Protein AF-A0A9N8HX74-F1 (afdb_monomer_lite)

Foldseek 3Di:
DVVVVVLLVCFADVQCLPLQNLVVVVVVLVVCVVLVQKDKDFPVRCVVPPQPQADAFHWHWDQDDVDRTDIDGAQQDWDDDPNRIDGGLQRPDDCPPQQCVLVVQLVCQVVVVVVLVVPDDCVLDAKKKAKWFFDPQQSLAFDDPSVLSSRKGWRHDNDPPDGTIIMRGRTGDPNHPRSQSNSSVLVVQLLVQLLVQLLDLDFDDDPLLVLQLPADPVLVVVCVVPPDPDDSVCVNVCSVVWSKDWGDNRRMTMIMTSDSHSVSSSSSLRSNQVSQCVSRPQRPDPPDDPCSRRTHPVCSVVSNSYMDSDHDRD

Sequence (314 aa):
MEALEAAIKRGAHPSAQAPEAATALRKEVEEKVAQGYARLIPWTELKKSLPSNIRISPIAAIPHKSRAYRMILDLSYMFTLDGIPWSSVNTASTPSDPPLQSMTQLGQVLPRLIHRMATSSEDEGPWVFMKLDIKDGFWRMVVPEDQEYNFCYVLPQTTPNEPIQIVVPSSLQMGWKYSPPYFCAATETGRDVAETLASKSTLPPHPFETMTMNIDEELNLFQIQHPSQWTEDELPERLQNLNRLLEVYVDDFVAAIQCTNPQVLLHHSRALLHAIHSIFPAAPDPDRDPDDEPVSLKKLLQGEGVWAFRKEIL

pLDDT: mean 90.0, std 8.85, range [47.91, 98.19]

Secondary structure (DSSP, 8-state):
-HHHHHHHHH-S-HHHHSHHHHHHHHHHHHHHHHTTSEEEEEHHHHTTS--TT--BPPEEEEE-SSSSEEEEE-TT--EEETTEEE--HHHH---S---THHHHHHHHHHHHHHHHHHHS-STT---EEEEEEBTTGGGGSBPPTTGGGGGBEEPPPSSTTSPPEEEEE-BPPTT-TTHHHHHHHHHHHHHHHHHHHHTSS-----TTHHHH-S--HHHHHHHHHS-----GGGHHHHHHH--EEEEEETTEEEEEES---HHHHHHHHHHHHHHHHHHSPPPS-TT--TT--SB-HHHHHTTTTS-BSS----

Organism: NCBI:txid568900

InterPro domains:
  IPR043502 DNA/RNA polymerase superfamily [SSF56672] (18-187)

Structure (mmCIF, N/CA/C/O backbone):
data_AF-A0A9N8HX74-F1
#
_entry.id   AF-A0A9N8HX74-F1
#
loop_
_atom_site.group_PDB
_atom_site.id
_atom_site.type_symbol
_atom_site.label_atom_id
_atom_site.label_alt_id
_atom_site.label_comp_id
_atom_site.label_asym_id
_atom_site.label_entity_id
_atom_site.label_seq_id
_atom_site.pdbx_PDB_ins_code
_atom_site.Cartn_x
_atom_site.Cartn_y
_atom_site.Cartn_z
_atom_site.occupancy
_atom_site.B_iso_or_equiv
_atom_site.auth_seq_id
_atom_site.auth_comp_id
_atom_site.auth_asym_id
_atom_site.auth_atom_id
_atom_site.pdbx_PDB_model_num
ATOM 1 N N . MET A 1 1 ? -17.728 -10.260 28.327 1.00 77.50 1 MET A N 1
ATOM 2 C CA . MET A 1 1 ? -18.555 -9.036 28.225 1.00 77.50 1 MET A CA 1
ATOM 3 C C . MET A 1 1 ? -17.889 -7.872 28.952 1.00 77.50 1 MET A C 1
ATOM 5 O O . MET A 1 1 ? -17.668 -6.854 28.317 1.00 77.50 1 MET A O 1
ATOM 9 N N . GLU A 1 2 ? -17.471 -8.040 30.209 1.00 85.31 2 GLU A N 1
ATOM 10 C CA . GLU A 1 2 ? -16.842 -6.984 31.031 1.00 85.31 2 GLU A CA 1
ATOM 11 C C . GLU A 1 2 ? -15.624 -6.308 30.381 1.00 85.31 2 GLU A C 1
ATOM 13 O O . GLU A 1 2 ? -15.534 -5.086 30.358 1.00 85.31 2 GLU A O 1
ATOM 18 N N . ALA A 1 3 ? -14.717 -7.065 29.763 1.00 86.00 3 ALA A N 1
ATOM 19 C CA . ALA A 1 3 ? -13.557 -6.469 29.096 1.00 86.00 3 ALA A CA 1
ATOM 20 C C . ALA A 1 3 ? -13.883 -5.691 27.825 1.00 86.00 3 ALA A C 1
ATOM 22 O O . ALA A 1 3 ? -13.216 -4.706 27.520 1.00 86.00 3 ALA A O 1
ATOM 23 N N . LEU A 1 4 ? -14.928 -6.100 27.107 1.00 90.12 4 LEU A N 1
ATOM 24 C CA . LEU A 1 4 ? -15.417 -5.332 25.974 1.00 90.12 4 LEU A CA 1
ATOM 25 C C . LEU A 1 4 ? -16.018 -4.015 26.470 1.00 90.12 4 LEU A C 1
ATOM 27 O O . LEU A 1 4 ? -15.700 -2.965 25.932 1.00 90.12 4 LEU A O 1
ATOM 31 N N . GLU A 1 5 ? -16.797 -4.042 27.553 1.00 92.19 5 GLU A N 1
ATOM 32 C CA . GLU A 1 5 ? -17.308 -2.821 28.186 1.00 92.19 5 GLU A CA 1
ATOM 33 C C . GLU A 1 5 ? -16.183 -1.920 28.714 1.00 92.19 5 GLU A C 1
ATOM 35 O O . GLU A 1 5 ? -16.250 -0.703 28.544 1.00 92.19 5 GLU A O 1
ATOM 40 N N . ALA A 1 6 ? -15.116 -2.493 29.276 1.00 92.00 6 ALA A N 1
ATOM 41 C CA . ALA A 1 6 ? -13.928 -1.749 29.687 1.00 92.00 6 ALA A CA 1
ATOM 42 C C . ALA A 1 6 ? -13.223 -1.083 28.492 1.00 92.00 6 ALA A C 1
ATOM 44 O O . ALA A 1 6 ? -12.845 0.087 28.579 1.00 92.00 6 ALA A O 1
ATOM 45 N N . ALA A 1 7 ? -13.094 -1.785 27.362 1.00 93.38 7 ALA A N 1
ATOM 46 C CA . ALA A 1 7 ? -12.517 -1.237 26.137 1.00 93.38 7 ALA A CA 1
ATOM 47 C C . ALA A 1 7 ? -13.400 -0.138 25.519 1.00 93.38 7 ALA A C 1
ATOM 49 O O . ALA A 1 7 ? -12.886 0.904 25.119 1.00 93.38 7 ALA A O 1
ATOM 50 N N . ILE A 1 8 ? -14.726 -0.315 25.521 1.00 94.88 8 ILE A N 1
ATOM 51 C CA . ILE A 1 8 ? -15.686 0.716 25.100 1.00 94.88 8 ILE A CA 1
ATOM 52 C C . ILE A 1 8 ? -15.590 1.954 25.996 1.00 94.88 8 ILE A C 1
ATOM 54 O O . ILE A 1 8 ? -15.524 3.070 25.491 1.00 94.88 8 ILE A O 1
ATOM 58 N N . LYS A 1 9 ? -15.534 1.766 27.321 1.00 93.19 9 LYS A N 1
ATOM 59 C CA . LYS A 1 9 ? -15.392 2.857 28.294 1.00 93.19 9 LYS A CA 1
ATOM 60 C C . LYS A 1 9 ? -14.067 3.600 28.136 1.00 93.19 9 LYS A C 1
ATOM 62 O O . LYS A 1 9 ? -14.026 4.811 28.325 1.00 93.19 9 LYS A O 1
ATOM 67 N N . ARG A 1 10 ? -12.987 2.883 27.815 1.00 93.38 10 ARG A N 1
ATOM 68 C CA . ARG A 1 10 ? -11.697 3.490 27.474 1.00 93.38 10 ARG A CA 1
ATOM 69 C C . ARG A 1 10 ? -11.811 4.323 26.197 1.00 93.38 10 ARG A C 1
ATOM 71 O O . ARG A 1 10 ? -11.317 5.446 26.169 1.00 93.38 10 ARG A O 1
ATOM 78 N N . GLY A 1 11 ? -12.436 3.759 25.166 1.00 94.81 11 GLY A N 1
ATOM 79 C CA . GLY A 1 11 ? -12.618 4.389 23.868 1.00 94.81 11 GLY A CA 1
ATOM 80 C C . GLY A 1 11 ? -11.298 4.711 23.161 1.00 94.81 11 GLY A C 1
ATOM 81 O O . GLY A 1 11 ? -10.299 3.997 23.290 1.00 94.81 11 GLY A O 1
ATOM 82 N N . ALA A 1 12 ? -11.307 5.796 22.390 1.00 96.69 12 ALA A N 1
ATOM 83 C CA . ALA A 1 12 ? -10.123 6.306 21.709 1.00 96.69 12 ALA A CA 1
ATOM 84 C C . ALA A 1 12 ? -9.059 6.813 22.699 1.00 96.69 12 ALA A C 1
ATOM 86 O O . ALA A 1 12 ? -9.372 7.251 23.807 1.00 96.69 12 ALA A O 1
ATOM 87 N N . HIS A 1 13 ? -7.793 6.806 22.285 1.00 96.81 13 HIS A N 1
ATOM 88 C CA . HIS A 1 13 ? -6.703 7.405 23.052 1.00 96.81 13 HIS A CA 1
ATOM 89 C C . HIS A 1 13 ? -6.939 8.920 23.239 1.00 96.81 13 HIS A C 1
ATOM 91 O O . HIS A 1 13 ? -7.433 9.558 22.306 1.00 96.81 13 HIS A O 1
ATOM 97 N N . PRO A 1 14 ? -6.538 9.541 24.371 1.00 95.56 14 PRO A N 1
ATOM 98 C CA . PRO A 1 14 ? -6.756 10.973 24.612 1.00 95.56 14 PRO A CA 1
ATOM 99 C C . PRO A 1 14 ? -6.290 11.898 23.479 1.00 95.56 14 PRO A C 1
ATOM 101 O O . PRO A 1 14 ? -6.914 12.923 23.227 1.00 95.56 14 PRO A O 1
ATOM 104 N N . SER A 1 15 ? -5.240 11.521 22.740 1.00 96.62 15 SER A N 1
ATOM 105 C CA . SER A 1 15 ? -4.770 12.310 21.591 1.00 96.62 15 SER A CA 1
ATOM 106 C C . SER A 1 15 ? -5.764 12.368 20.424 1.00 96.62 15 SER A C 1
ATOM 108 O O . SER A 1 15 ? -5.798 13.374 19.726 1.00 96.62 15 SER A O 1
ATOM 110 N N . ALA A 1 16 ? -6.589 11.335 20.225 1.00 96.81 16 ALA A N 1
ATOM 111 C CA . ALA A 1 16 ? -7.658 11.329 19.224 1.00 96.81 16 ALA A CA 1
ATOM 112 C C . ALA A 1 16 ? -8.967 11.953 19.741 1.00 96.81 16 ALA A C 1
ATOM 114 O O . ALA A 1 16 ? -9.857 12.237 18.947 1.00 96.81 16 ALA A O 1
ATOM 115 N N . GLN A 1 17 ? -9.092 12.176 21.054 1.00 95.06 17 GLN A N 1
ATOM 116 C CA . GLN A 1 17 ? -10.255 12.838 21.661 1.00 95.06 17 GLN A CA 1
ATOM 117 C C . GLN A 1 17 ? -10.165 14.371 21.609 1.00 95.06 17 GLN A C 1
ATOM 119 O O . GLN A 1 17 ? -11.168 15.049 21.823 1.00 95.06 17 GLN A O 1
ATOM 124 N N . ALA A 1 18 ? -8.982 14.933 21.334 1.00 94.38 18 ALA A N 1
ATOM 125 C CA . ALA A 1 18 ? -8.824 16.374 21.152 1.00 94.38 18 ALA A CA 1
ATOM 126 C C . ALA A 1 18 ? -9.748 16.874 20.018 1.00 94.38 18 ALA A C 1
ATOM 128 O O . ALA A 1 18 ? -9.798 16.215 18.979 1.00 94.38 18 ALA A O 1
ATOM 129 N N . PRO A 1 19 ? -10.448 18.020 20.157 1.00 93.75 19 PRO A N 1
ATOM 130 C CA . PRO A 1 19 ? -11.508 18.423 19.222 1.00 93.75 19 PRO A CA 1
ATOM 131 C C . PRO A 1 19 ? -11.100 18.428 17.740 1.00 93.75 19 PRO A C 1
ATOM 133 O O . PRO A 1 19 ? -11.828 17.917 16.889 1.00 93.75 19 PRO A O 1
ATOM 136 N N . GLU A 1 20 ? -9.914 18.955 17.430 1.00 94.12 20 GLU A N 1
ATOM 137 C CA . GLU A 1 20 ? -9.375 19.012 16.064 1.00 94.12 20 GLU A CA 1
ATOM 138 C C . GLU A 1 20 ? -9.050 17.612 15.517 1.00 94.12 20 GLU A C 1
ATOM 140 O O . GLU A 1 20 ? -9.393 17.291 14.378 1.00 94.12 20 GLU A O 1
ATOM 145 N N . ALA A 1 21 ? -8.455 16.750 16.346 1.00 95.44 21 ALA A N 1
ATOM 146 C CA . ALA A 1 21 ? -8.129 15.373 15.988 1.00 95.44 21 ALA A CA 1
ATOM 147 C C . ALA A 1 21 ? -9.385 14.508 15.813 1.00 95.44 21 ALA A C 1
ATOM 149 O O . ALA A 1 21 ? -9.473 13.748 14.851 1.00 95.44 21 ALA A O 1
ATOM 150 N N . ALA A 1 22 ? -10.372 14.659 16.698 1.00 95.38 22 ALA A N 1
ATOM 151 C CA . ALA A 1 22 ? -11.659 13.975 16.624 1.00 95.38 22 ALA A CA 1
ATOM 152 C C . ALA A 1 22 ? -12.431 14.371 15.358 1.00 95.38 22 ALA A C 1
ATOM 154 O O . ALA A 1 22 ? -12.992 13.511 14.681 1.00 95.38 22 ALA A O 1
ATOM 155 N N . THR A 1 23 ? -12.413 15.661 15.006 1.00 94.38 23 THR A N 1
ATOM 156 C CA . THR A 1 23 ? -13.022 16.169 13.767 1.00 94.38 23 THR A CA 1
ATOM 157 C C . THR A 1 23 ? -12.316 15.605 12.535 1.00 94.38 23 THR A C 1
ATOM 159 O O . THR A 1 23 ? -12.975 15.128 11.614 1.00 94.38 23 THR A O 1
ATOM 162 N N . ALA A 1 24 ? -10.978 15.600 12.529 1.00 94.56 24 ALA A N 1
ATOM 163 C CA . ALA A 1 24 ? -10.198 15.026 11.435 1.00 94.56 24 ALA A CA 1
ATOM 164 C C . ALA A 1 24 ? -10.448 13.516 11.273 1.00 94.56 24 ALA A C 1
ATOM 166 O O . ALA A 1 24 ? -10.642 13.050 10.154 1.00 94.56 24 ALA A O 1
ATOM 167 N N . LEU A 1 25 ? -10.493 12.767 12.380 1.00 95.94 25 LEU A N 1
ATOM 168 C CA . LEU A 1 25 ? -10.775 11.331 12.366 1.00 95.94 25 LEU A CA 1
ATOM 169 C C . LEU A 1 25 ? -12.185 11.050 11.853 1.00 95.94 25 LEU A C 1
ATOM 171 O O . LEU A 1 25 ? -12.370 10.146 11.050 1.00 95.94 25 LEU A O 1
ATOM 175 N N . ARG A 1 26 ? -13.179 11.826 12.290 1.00 95.50 26 ARG A N 1
ATOM 176 C CA . ARG A 1 26 ? -14.557 11.669 11.822 1.00 95.50 26 ARG A CA 1
ATOM 177 C C . ARG A 1 26 ? -14.667 11.870 10.318 1.00 95.50 26 ARG A C 1
ATOM 179 O O . ARG A 1 26 ? -15.277 11.037 9.662 1.00 95.50 26 ARG A O 1
ATOM 186 N N . LYS A 1 27 ? -14.017 12.905 9.784 1.00 93.94 27 LYS A N 1
ATOM 187 C CA . LYS A 1 27 ? -13.963 13.137 8.340 1.00 93.94 27 LYS A CA 1
ATOM 188 C C . LYS A 1 27 ? -13.328 11.951 7.600 1.00 93.94 27 LYS A C 1
ATOM 190 O O . LYS A 1 27 ? -13.899 11.472 6.630 1.00 93.94 27 LYS A O 1
ATOM 195 N N . GLU A 1 28 ? -12.192 11.441 8.086 1.00 92.38 28 GLU A N 1
ATOM 196 C CA . GLU A 1 28 ? -11.526 10.263 7.500 1.00 92.38 28 GLU A CA 1
ATOM 197 C C . GLU A 1 28 ? -12.436 9.022 7.542 1.00 92.38 28 GLU A C 1
ATOM 199 O O . GLU A 1 28 ? -12.524 8.280 6.569 1.00 92.38 28 GLU A O 1
ATOM 204 N N . VAL A 1 29 ? -13.171 8.811 8.638 1.00 95.06 29 VAL A N 1
ATOM 205 C CA . VAL A 1 29 ? -14.127 7.700 8.765 1.00 95.06 29 VAL A CA 1
ATOM 206 C C . VAL A 1 29 ? -15.316 7.861 7.823 1.00 95.06 29 VAL A C 1
ATOM 208 O O . VAL A 1 29 ? -15.701 6.888 7.187 1.00 95.06 29 VAL A O 1
ATOM 211 N N . GLU A 1 30 ? -15.887 9.059 7.701 1.00 93.81 30 GLU A N 1
ATOM 212 C CA . GLU A 1 30 ? -16.984 9.347 6.769 1.00 93.81 30 GLU A CA 1
ATOM 213 C C . GLU A 1 30 ? -16.564 9.082 5.317 1.00 93.81 30 GLU A C 1
ATOM 215 O O . GLU A 1 30 ? -17.295 8.418 4.583 1.00 93.81 30 GLU A O 1
ATOM 220 N N . GLU A 1 31 ? -15.357 9.508 4.930 1.00 89.56 31 GLU A N 1
ATOM 221 C CA . GLU A 1 31 ? -14.768 9.207 3.620 1.00 89.56 31 GLU A CA 1
ATOM 222 C C . GLU A 1 31 ? -14.620 7.690 3.409 1.00 89.56 31 GLU A C 1
ATOM 224 O O . GLU A 1 31 ? -15.029 7.165 2.373 1.00 89.56 31 GLU A O 1
ATOM 229 N N . LYS A 1 32 ? -14.101 6.950 4.401 1.00 89.38 32 LYS A N 1
ATOM 230 C CA . LYS A 1 32 ? -13.932 5.489 4.297 1.00 89.38 32 LYS A CA 1
ATOM 231 C C . LYS A 1 32 ? -15.254 4.724 4.299 1.00 89.38 32 LYS A C 1
ATOM 233 O O . LYS A 1 32 ? -15.344 3.695 3.634 1.00 89.38 32 LYS A O 1
ATOM 238 N N . VAL A 1 33 ? -16.281 5.219 4.987 1.00 92.06 33 VAL A N 1
ATOM 239 C CA . VAL A 1 33 ? -17.642 4.662 4.925 1.00 92.06 33 VAL A CA 1
ATOM 240 C C . VAL A 1 33 ? -18.254 4.900 3.546 1.00 92.06 33 VAL A C 1
ATOM 242 O O . VAL A 1 33 ? -18.787 3.961 2.961 1.00 92.06 33 VAL A O 1
ATOM 245 N N . ALA A 1 34 ? -18.132 6.111 2.995 1.00 88.44 34 ALA A N 1
ATOM 246 C CA . ALA A 1 34 ? -18.625 6.429 1.654 1.00 88.44 34 ALA A CA 1
ATOM 247 C C . ALA A 1 34 ? -17.942 5.582 0.564 1.00 88.44 34 ALA A C 1
ATOM 249 O O . ALA A 1 34 ? -18.590 5.173 -0.391 1.00 88.44 34 ALA A O 1
ATOM 250 N N . GLN A 1 35 ? -16.656 5.265 0.744 1.00 83.69 35 GLN A N 1
ATOM 251 C CA . GLN A 1 35 ? -15.887 4.380 -0.141 1.00 83.69 35 GLN A CA 1
ATOM 252 C C . GLN A 1 35 ? -16.187 2.880 0.060 1.00 83.69 35 GLN A C 1
ATOM 254 O O . GLN A 1 35 ? -15.679 2.052 -0.691 1.00 83.69 35 GLN A O 1
ATOM 259 N N . GLY A 1 36 ? -16.968 2.502 1.078 1.00 86.88 36 GLY A N 1
ATOM 260 C CA . GLY A 1 36 ? -17.266 1.100 1.395 1.00 86.88 36 GLY A CA 1
ATOM 261 C C . GLY A 1 36 ? -16.151 0.348 2.140 1.00 86.88 36 GLY A C 1
ATOM 262 O O . GLY A 1 36 ? -16.241 -0.865 2.310 1.00 86.88 36 GLY A O 1
ATOM 263 N N . TYR A 1 37 ? -15.120 1.045 2.626 1.00 88.75 37 TYR A N 1
ATOM 264 C CA . TYR A 1 37 ? -13.989 0.456 3.357 1.00 88.75 37 TYR A CA 1
ATOM 265 C C . TYR A 1 37 ? -14.185 0.393 4.878 1.00 88.75 37 TYR A C 1
ATOM 267 O O . TYR A 1 37 ? -13.336 -0.142 5.596 1.00 88.75 37 TYR A O 1
ATOM 275 N N . ALA A 1 38 ? -15.271 0.957 5.399 1.00 93.69 38 ALA A N 1
ATOM 276 C CA . ALA A 1 38 ? -15.617 0.878 6.811 1.00 93.69 38 ALA A CA 1
ATOM 277 C C . ALA A 1 38 ? -17.131 0.943 7.019 1.00 93.69 38 ALA A C 1
ATOM 279 O O . ALA A 1 38 ? -17.876 1.454 6.183 1.00 93.69 38 ALA A O 1
ATOM 280 N N . ARG A 1 39 ? -17.583 0.475 8.182 1.00 95.38 39 ARG A N 1
ATOM 281 C CA . ARG A 1 39 ? -18.966 0.612 8.646 1.00 95.38 39 ARG A CA 1
ATOM 282 C C . ARG A 1 39 ? -19.003 1.332 9.985 1.00 95.38 39 ARG A C 1
ATOM 284 O O . ARG A 1 39 ? -18.131 1.134 10.830 1.00 95.38 39 ARG A O 1
ATOM 291 N N . LEU A 1 40 ? -20.039 2.138 10.184 1.00 96.81 40 LEU A N 1
ATOM 292 C CA . LEU A 1 40 ? -20.374 2.725 11.477 1.00 96.81 40 LEU A CA 1
ATOM 293 C C . LEU A 1 40 ? -21.570 1.982 12.060 1.00 96.81 40 LEU A C 1
ATOM 295 O O . LEU A 1 40 ? -22.630 1.934 11.441 1.00 96.81 40 LEU A O 1
ATOM 299 N N . ILE A 1 41 ? -21.387 1.393 13.241 1.00 96.69 41 ILE A N 1
ATOM 300 C CA . ILE A 1 41 ? -22.438 0.651 13.938 1.00 96.69 41 ILE A CA 1
ATOM 301 C C . ILE A 1 41 ? -22.620 1.253 15.336 1.00 96.69 41 ILE A C 1
ATOM 303 O O . ILE A 1 41 ? -21.653 1.306 16.107 1.00 96.69 41 ILE A O 1
ATOM 307 N N . PRO A 1 42 ? -23.838 1.674 15.722 1.00 96.88 42 PRO A N 1
ATOM 308 C CA . PRO A 1 42 ? -24.112 2.078 17.093 1.00 96.88 42 PRO A CA 1
ATOM 309 C C . PRO A 1 42 ? -23.785 0.947 18.072 1.00 96.88 42 PRO A C 1
ATOM 311 O O . PRO A 1 42 ? -24.213 -0.196 17.897 1.00 96.88 42 PRO A O 1
ATOM 314 N N . TRP A 1 43 ? -23.081 1.257 19.161 1.00 95.75 43 TRP A N 1
ATOM 315 C CA . TRP A 1 43 ? -22.717 0.250 20.163 1.00 95.75 43 TRP A CA 1
ATOM 316 C C . TRP A 1 43 ? -23.944 -0.467 20.753 1.00 95.75 43 TRP A C 1
ATOM 318 O O . TRP A 1 43 ? -23.914 -1.669 21.010 1.00 95.75 43 TRP A O 1
ATOM 328 N N . THR A 1 44 ? -25.054 0.254 20.922 1.00 95.25 44 THR A N 1
ATOM 329 C CA . THR A 1 44 ? -26.328 -0.295 21.414 1.00 95.25 44 THR A CA 1
ATOM 330 C C . THR A 1 44 ? -26.937 -1.339 20.482 1.00 95.25 44 THR A C 1
ATOM 332 O O . THR A 1 44 ? -27.678 -2.205 20.944 1.00 95.25 44 THR A O 1
ATOM 335 N N . GLU A 1 45 ? -26.643 -1.266 19.186 1.00 95.38 45 GLU A N 1
ATOM 336 C CA . GLU A 1 45 ? -27.068 -2.241 18.191 1.00 95.38 45 GLU A CA 1
ATOM 337 C C . GLU A 1 45 ? -26.111 -3.430 18.155 1.00 95.38 45 GLU A C 1
ATOM 339 O O . GLU A 1 45 ? -26.556 -4.565 18.319 1.00 95.38 45 GLU A O 1
ATOM 344 N N . LEU A 1 46 ? -24.802 -3.172 18.068 1.00 93.69 46 LEU A N 1
ATOM 345 C CA . LEU A 1 46 ? -23.777 -4.218 18.034 1.00 93.69 46 LEU A CA 1
ATOM 346 C C . LEU A 1 46 ? -23.829 -5.118 19.280 1.00 93.69 46 LEU A C 1
ATOM 348 O O . LEU A 1 46 ? -23.657 -6.330 19.190 1.00 93.69 46 LEU A O 1
ATOM 352 N N . LYS A 1 47 ? -24.157 -4.548 20.448 1.00 93.38 47 LYS A N 1
ATOM 353 C CA . LYS A 1 47 ? -24.316 -5.293 21.706 1.00 93.38 47 LYS A CA 1
ATOM 354 C C . LYS A 1 47 ? -25.446 -6.333 21.667 1.00 93.38 47 LYS A C 1
ATOM 356 O O . LYS A 1 47 ? -25.404 -7.281 22.449 1.00 93.38 47 LYS A O 1
ATOM 361 N N . LYS A 1 48 ? -26.445 -6.187 20.785 1.00 93.56 48 LYS A N 1
ATOM 362 C CA . LYS A 1 48 ? -27.561 -7.146 20.665 1.00 93.56 48 LYS A CA 1
ATOM 363 C C . LYS A 1 48 ? -27.118 -8.481 20.067 1.00 93.56 48 LYS A C 1
ATOM 365 O O . LYS A 1 48 ? -27.720 -9.501 20.379 1.00 93.56 48 LYS A O 1
ATOM 370 N N . SER A 1 49 ? -26.083 -8.468 19.227 1.00 91.50 49 SER A N 1
ATOM 371 C CA . SER A 1 49 ? -25.531 -9.654 18.573 1.00 91.50 49 SER A CA 1
ATOM 372 C C . SER A 1 49 ? -24.033 -9.458 18.352 1.00 91.50 49 SER A C 1
ATOM 374 O O . SER A 1 49 ? -23.608 -8.973 17.306 1.00 91.50 49 SER A O 1
ATOM 376 N N . LEU A 1 50 ? -23.236 -9.796 19.369 1.00 92.12 50 LEU A N 1
ATOM 377 C CA . LEU A 1 50 ? -21.788 -9.597 19.345 1.00 92.12 50 LEU A CA 1
ATOM 378 C C . LEU A 1 50 ? -21.079 -10.699 18.543 1.00 92.12 50 LEU A C 1
ATOM 380 O O . LEU A 1 50 ? -21.213 -11.872 18.904 1.00 92.12 50 LEU A O 1
ATOM 384 N N . PRO A 1 51 ? -20.261 -10.340 17.539 1.00 92.62 51 PRO A N 1
ATOM 385 C CA . PRO A 1 51 ? -19.362 -11.281 16.880 1.00 92.62 51 PRO A CA 1
ATOM 386 C C . PRO A 1 51 ? -18.379 -11.887 17.882 1.00 92.62 51 PRO A C 1
ATOM 388 O O . PRO A 1 51 ? -17.867 -11.197 18.768 1.00 92.62 51 PRO A O 1
ATOM 391 N N . SER A 1 52 ? -18.079 -13.178 17.743 1.00 90.12 52 SER A N 1
ATOM 392 C CA . SER A 1 52 ? -17.218 -13.898 18.693 1.00 90.12 52 SER A CA 1
ATOM 393 C C . SER A 1 52 ? -15.770 -13.404 18.698 1.00 90.12 52 SER A C 1
ATOM 395 O O . SER A 1 52 ? -15.069 -13.550 19.698 1.00 90.12 52 SER A O 1
ATOM 397 N N . ASN A 1 53 ? -15.314 -12.827 17.589 1.00 90.31 53 ASN A N 1
ATOM 398 C CA . ASN A 1 53 ? -13.963 -12.310 17.390 1.00 90.31 53 ASN A CA 1
ATOM 399 C C . ASN A 1 53 ? -13.858 -10.787 17.571 1.00 90.31 53 ASN A C 1
ATOM 401 O O . ASN A 1 53 ? -12.809 -10.225 17.264 1.00 90.31 53 ASN A O 1
ATOM 405 N N . ILE A 1 54 ? -14.902 -10.112 18.068 1.00 93.50 54 ILE A N 1
ATOM 406 C CA . ILE A 1 54 ? -14.863 -8.658 18.236 1.00 93.50 54 ILE A CA 1
ATOM 407 C C . ILE A 1 54 ? -13.715 -8.218 19.154 1.00 93.50 54 ILE A C 1
ATOM 409 O O . ILE A 1 54 ? -13.539 -8.714 20.272 1.00 93.50 54 ILE A O 1
ATOM 413 N N . ARG A 1 55 ? -12.939 -7.240 18.688 1.00 93.44 55 ARG A N 1
ATOM 414 C CA . ARG A 1 55 ? -11.860 -6.588 19.434 1.00 93.44 55 ARG A CA 1
ATOM 415 C C . ARG A 1 55 ? -12.008 -5.082 19.300 1.00 93.44 55 ARG A C 1
ATOM 417 O O . ARG A 1 55 ? -12.290 -4.591 18.219 1.00 93.44 55 ARG A O 1
ATOM 424 N N . ILE A 1 56 ? -11.808 -4.357 20.400 1.00 95.88 56 ILE A N 1
ATOM 425 C CA . ILE A 1 56 ? -11.844 -2.892 20.419 1.00 95.88 56 ILE A CA 1
ATOM 426 C C . ILE A 1 56 ? -10.449 -2.394 20.776 1.00 95.88 56 ILE A C 1
ATOM 428 O O . ILE A 1 56 ? -10.012 -2.531 21.921 1.00 95.88 56 ILE A O 1
ATOM 432 N N . SER A 1 57 ? -9.759 -1.833 19.789 1.00 96.81 57 SER A N 1
ATOM 433 C CA . SER A 1 57 ? -8.437 -1.230 19.947 1.00 96.81 57 SER A CA 1
ATOM 434 C C . SER A 1 57 ? -8.551 0.293 20.067 1.00 96.81 57 SER A C 1
ATOM 436 O O . SER A 1 57 ? -9.409 0.902 19.425 1.00 96.81 57 SER A O 1
ATOM 438 N N . PRO A 1 58 ? -7.708 0.951 20.881 1.00 97.12 58 PRO A N 1
ATOM 439 C CA . PRO A 1 58 ? -7.715 2.400 20.960 1.00 97.12 58 PRO A CA 1
ATOM 440 C C . PRO A 1 58 ? -7.118 2.992 19.681 1.00 97.12 58 PRO A C 1
ATOM 442 O O . PRO A 1 58 ? -6.051 2.580 19.224 1.00 97.12 58 PRO A O 1
ATOM 445 N N . ILE A 1 59 ? -7.793 3.996 19.130 1.00 97.81 59 ILE A N 1
ATOM 446 C CA . ILE A 1 59 ? -7.263 4.818 18.044 1.00 97.81 59 ILE A CA 1
ATOM 447 C C . ILE A 1 59 ? -6.617 6.080 18.617 1.00 97.81 59 ILE A C 1
ATOM 449 O O . ILE A 1 59 ? -7.168 6.718 19.515 1.00 97.81 59 ILE A O 1
ATOM 453 N N . ALA A 1 60 ? -5.431 6.418 18.129 1.00 97.00 60 ALA A N 1
ATOM 454 C CA . ALA A 1 60 ? -4.665 7.595 18.508 1.00 97.00 60 ALA A CA 1
ATOM 455 C C . ALA A 1 60 ? -4.466 8.517 17.304 1.00 97.00 60 ALA A C 1
ATOM 457 O O . ALA A 1 60 ? -4.433 8.065 16.165 1.00 97.00 60 ALA A O 1
ATOM 458 N N . ALA A 1 61 ? -4.291 9.809 17.568 1.00 96.94 61 ALA A N 1
ATOM 459 C CA . ALA A 1 61 ? -3.947 10.800 16.557 1.00 96.94 61 ALA A CA 1
ATOM 460 C C . ALA A 1 61 ? -2.584 11.424 16.871 1.00 96.94 61 ALA A C 1
ATOM 462 O O . ALA A 1 61 ? -2.299 11.742 18.031 1.00 96.94 61 ALA A O 1
ATOM 463 N N . ILE A 1 62 ? -1.749 11.598 15.845 1.00 95.06 62 ILE A N 1
ATOM 464 C CA . ILE A 1 62 ? -0.454 12.288 15.926 1.00 95.06 62 ILE A CA 1
ATOM 465 C C . ILE A 1 62 ? -0.412 13.380 14.849 1.00 95.06 62 ILE A C 1
ATOM 467 O O . ILE A 1 62 ? -0.729 13.075 13.700 1.00 95.06 62 ILE A O 1
ATOM 471 N N . PRO A 1 63 ? -0.021 14.630 15.161 1.00 93.12 63 PRO A N 1
ATOM 472 C CA . PRO A 1 63 ? 0.167 15.667 14.145 1.00 93.12 63 PRO A CA 1
ATOM 473 C C . PRO A 1 63 ? 1.114 15.219 13.024 1.00 93.12 63 PRO A C 1
ATOM 475 O O . PRO A 1 63 ? 2.102 14.526 13.278 1.00 93.12 63 PRO A O 1
ATOM 478 N N . HIS A 1 64 ? 0.838 15.613 11.780 1.00 89.62 64 HIS A N 1
ATOM 479 C CA . HIS A 1 64 ? 1.627 15.181 10.624 1.00 89.62 64 HIS A CA 1
ATOM 480 C C . HIS A 1 64 ? 1.993 16.349 9.697 1.00 89.62 64 HIS A C 1
ATOM 482 O O . HIS A 1 64 ? 1.326 17.376 9.672 1.00 89.62 64 HIS A O 1
ATOM 488 N N . LYS A 1 65 ? 3.077 16.208 8.919 1.00 83.12 65 LYS A N 1
ATOM 489 C CA . LYS A 1 65 ? 3.558 17.280 8.022 1.00 83.12 65 LYS A CA 1
ATOM 490 C C . LYS A 1 65 ? 2.712 17.433 6.753 1.00 83.12 65 LYS A C 1
ATOM 492 O O . LYS A 1 65 ? 2.602 18.527 6.221 1.00 83.12 65 LYS A O 1
ATOM 497 N N . SER A 1 66 ? 2.140 16.335 6.254 1.00 77.81 66 SER A N 1
ATOM 498 C CA . SER A 1 66 ? 1.386 16.297 4.985 1.00 77.81 66 SER A CA 1
ATOM 499 C C . SER A 1 66 ? -0.139 16.233 5.137 1.00 77.81 66 SER A C 1
ATOM 501 O O . SER A 1 66 ? -0.846 16.269 4.134 1.00 77.81 66 SER A O 1
ATOM 503 N N . ARG A 1 67 ? -0.645 16.101 6.369 1.00 81.06 67 ARG A N 1
ATOM 504 C CA . ARG A 1 67 ? -2.073 16.074 6.729 1.00 81.06 67 ARG A CA 1
ATOM 505 C C . ARG A 1 67 ? -2.240 16.552 8.170 1.00 81.06 67 ARG A C 1
ATOM 507 O O . ARG A 1 67 ? -1.271 16.495 8.914 1.00 81.06 67 ARG A O 1
ATOM 514 N N . ALA A 1 68 ? -3.444 16.964 8.572 1.00 86.12 68 ALA A N 1
ATOM 515 C CA . ALA A 1 68 ? -3.684 17.490 9.922 1.00 86.12 68 ALA A CA 1
ATOM 516 C C . ALA A 1 68 ? -3.240 16.504 11.020 1.00 86.12 68 ALA A C 1
ATOM 518 O O . ALA A 1 68 ? -2.446 16.849 11.894 1.00 86.12 68 ALA A O 1
ATOM 519 N N . TYR A 1 69 ? -3.681 15.248 10.913 1.00 93.62 69 TYR A N 1
ATOM 520 C CA . TYR A 1 69 ? -3.330 14.178 11.841 1.00 93.62 69 TYR A CA 1
ATOM 521 C C . TYR A 1 69 ? -3.112 12.858 11.103 1.00 93.62 69 TYR A C 1
ATOM 523 O O . TYR A 1 69 ? -3.746 12.574 10.089 1.00 93.62 69 TYR A O 1
ATOM 531 N N . ARG A 1 70 ? -2.213 12.034 11.634 1.00 92.69 70 ARG A N 1
ATOM 532 C CA . ARG A 1 70 ? -2.062 10.621 11.305 1.00 92.69 70 ARG A CA 1
ATOM 533 C C . ARG A 1 70 ? -2.777 9.802 12.370 1.00 92.69 70 ARG A C 1
ATOM 535 O O . ARG A 1 70 ? -2.359 9.807 13.529 1.00 92.69 70 ARG A O 1
ATOM 542 N N . MET A 1 71 ? -3.825 9.106 11.951 1.00 95.19 71 MET A N 1
ATOM 543 C CA . MET A 1 71 ? -4.548 8.163 12.795 1.00 95.19 71 MET A CA 1
ATOM 544 C C . MET A 1 71 ? -3.764 6.857 12.905 1.00 95.19 71 MET A C 1
ATOM 546 O O . MET A 1 71 ? -3.199 6.369 11.923 1.00 95.19 71 MET A O 1
ATOM 550 N N . ILE A 1 72 ? -3.681 6.321 14.119 1.00 95.44 72 ILE A N 1
ATOM 551 C CA . ILE A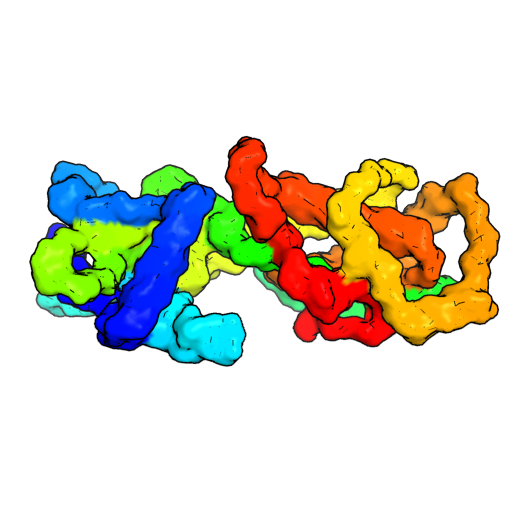 1 72 ? -2.962 5.093 14.451 1.00 95.44 72 ILE A CA 1
ATOM 552 C C . ILE A 1 72 ? -3.895 4.228 15.282 1.00 95.44 72 ILE A C 1
ATOM 554 O O . ILE A 1 72 ? -4.197 4.553 16.429 1.00 95.44 72 ILE A O 1
ATOM 558 N N . LEU A 1 73 ? -4.338 3.120 14.702 1.00 96.88 73 LEU A N 1
ATOM 559 C CA . LEU A 1 73 ? -5.062 2.089 15.426 1.00 96.88 73 LEU A CA 1
ATOM 560 C C . LEU A 1 73 ? -4.054 1.200 16.162 1.00 96.88 73 LEU A C 1
ATOM 562 O O . LEU A 1 73 ? -3.236 0.526 15.535 1.00 96.88 73 LEU A O 1
ATOM 566 N N . ASP A 1 74 ? -4.082 1.204 17.495 1.00 96.12 74 ASP A N 1
ATOM 567 C CA . ASP A 1 74 ? -3.141 0.418 18.291 1.00 96.12 74 ASP A CA 1
ATOM 568 C C . ASP A 1 74 ? -3.601 -1.044 18.399 1.00 96.12 74 ASP A C 1
ATOM 570 O O . ASP A 1 74 ? -4.295 -1.471 19.329 1.00 96.12 74 ASP A O 1
ATOM 574 N N . LEU A 1 75 ? -3.194 -1.830 17.407 1.00 96.12 75 LEU A N 1
ATOM 575 C CA . LEU A 1 75 ? -3.451 -3.269 17.325 1.00 96.12 75 LEU A CA 1
ATOM 576 C C . LEU A 1 75 ? -2.492 -4.106 18.185 1.00 96.12 75 LEU A C 1
ATOM 578 O O . LEU A 1 75 ? -2.624 -5.332 18.248 1.00 96.12 75 LEU A O 1
ATOM 582 N N . SER A 1 76 ? -1.562 -3.453 18.886 1.00 94.81 76 SER A N 1
ATOM 583 C CA . SER A 1 76 ? -0.667 -4.055 19.877 1.00 94.81 76 SER A CA 1
ATOM 584 C C . SER A 1 76 ? -1.102 -3.761 21.316 1.00 94.81 76 SER A C 1
ATOM 586 O O . SER A 1 76 ? -0.514 -4.319 22.244 1.00 94.81 76 SER A O 1
ATOM 588 N N . TYR A 1 77 ? -2.155 -2.961 21.509 1.00 93.50 77 TYR A N 1
ATOM 589 C CA . TYR A 1 77 ? -2.668 -2.602 22.824 1.00 93.50 77 TYR A CA 1
ATOM 590 C C . TYR A 1 77 ? -3.118 -3.827 23.623 1.00 93.50 77 TYR A C 1
ATOM 592 O O . TYR A 1 77 ? -3.965 -4.607 23.186 1.00 93.50 77 TYR A O 1
ATOM 600 N N . MET A 1 78 ? -2.570 -3.963 24.826 1.00 91.69 78 MET A N 1
ATOM 601 C CA . MET A 1 78 ? -2.953 -4.965 25.817 1.00 91.69 78 MET A CA 1
ATOM 602 C C . MET A 1 78 ? -3.388 -4.248 27.091 1.00 91.69 78 MET A C 1
ATOM 604 O O . MET A 1 78 ? -2.871 -3.178 27.419 1.00 91.69 78 MET A O 1
ATOM 608 N N . PHE A 1 79 ? -4.313 -4.845 27.833 1.00 89.56 79 PHE A N 1
ATOM 609 C CA . PHE A 1 79 ? -4.724 -4.322 29.133 1.00 89.56 79 PHE A CA 1
ATOM 610 C C . PHE A 1 79 ? -5.065 -5.451 30.093 1.00 89.56 79 PHE A C 1
ATOM 612 O O . PHE A 1 79 ? -5.341 -6.569 29.675 1.00 89.56 79 PHE A O 1
ATOM 619 N N . THR A 1 80 ? -5.059 -5.149 31.386 1.00 88.44 80 THR A N 1
ATOM 620 C CA . THR A 1 80 ? -5.443 -6.095 32.434 1.00 88.44 80 THR A CA 1
ATOM 621 C C . THR A 1 80 ? -6.755 -5.628 33.047 1.00 88.44 80 THR A C 1
ATOM 623 O O . THR A 1 80 ? -6.866 -4.466 33.437 1.00 88.44 80 THR A O 1
ATOM 626 N N . LEU A 1 81 ? -7.733 -6.526 33.147 1.00 88.56 81 LEU A N 1
ATOM 627 C CA . LEU A 1 81 ? -8.980 -6.307 33.876 1.00 88.56 81 LEU A CA 1
ATOM 628 C C . LEU A 1 81 ? -9.051 -7.323 35.016 1.00 88.56 81 LEU A C 1
ATOM 630 O O . LEU A 1 81 ? -8.941 -8.518 34.761 1.00 88.56 81 LEU A O 1
ATOM 634 N N . ASP A 1 82 ? -9.160 -6.848 36.257 1.00 87.88 82 ASP A N 1
ATOM 635 C CA . ASP A 1 82 ? -9.244 -7.686 37.466 1.00 87.88 82 ASP A CA 1
ATOM 636 C C . ASP A 1 82 ? -8.139 -8.754 37.573 1.00 87.88 82 ASP A C 1
ATOM 638 O O . ASP A 1 82 ? -8.358 -9.896 37.966 1.00 87.88 82 ASP A O 1
ATOM 642 N N . GLY A 1 83 ? -6.913 -8.380 37.188 1.00 85.62 83 GLY A N 1
ATOM 643 C CA . GLY A 1 83 ? -5.750 -9.275 37.189 1.00 85.62 83 GLY A CA 1
ATOM 644 C C . GLY A 1 83 ? -5.651 -10.207 35.975 1.00 85.62 83 GLY A C 1
ATOM 645 O O . GLY A 1 83 ? -4.637 -10.886 35.825 1.00 85.62 83 GLY A O 1
ATOM 646 N N . ILE A 1 84 ? -6.641 -10.207 35.077 1.00 85.31 84 ILE A N 1
ATOM 647 C CA . ILE A 1 84 ? -6.664 -11.025 33.859 1.00 85.31 84 ILE A CA 1
ATOM 648 C C . ILE A 1 84 ? -6.135 -10.205 32.670 1.00 85.31 84 ILE A C 1
ATOM 650 O O . ILE A 1 84 ? -6.720 -9.166 32.345 1.00 85.31 84 ILE A O 1
ATOM 654 N N . PRO A 1 85 ? -5.054 -10.641 31.993 1.00 86.44 85 PRO A N 1
ATOM 655 C CA . PRO A 1 85 ? -4.546 -9.962 30.809 1.00 86.44 85 PRO A CA 1
ATOM 656 C C . PRO A 1 85 ? -5.437 -10.228 29.591 1.00 86.44 85 PRO A C 1
ATOM 658 O O . PRO A 1 85 ? -5.787 -11.365 29.280 1.00 86.44 85 PRO A O 1
ATOM 661 N N . TRP A 1 86 ? -5.740 -9.166 28.856 1.00 86.69 86 TRP A N 1
ATOM 662 C CA . TRP A 1 86 ? -6.446 -9.188 27.584 1.00 86.69 86 TRP A CA 1
ATOM 663 C C . TRP A 1 86 ? -5.457 -8.937 26.456 1.00 86.69 86 TRP A C 1
ATOM 665 O O . TRP A 1 86 ? -4.769 -7.913 26.410 1.00 86.69 86 TRP A O 1
ATOM 675 N N . SER A 1 87 ? -5.369 -9.913 25.556 1.00 89.69 87 SER A N 1
ATOM 676 C CA . SER A 1 87 ? -4.425 -9.891 24.447 1.00 89.69 87 SER A CA 1
ATOM 677 C C . SER A 1 87 ? -4.794 -8.820 23.421 1.00 89.69 87 SER A C 1
ATOM 679 O O . SER A 1 87 ? -5.972 -8.577 23.145 1.00 89.69 87 SER A O 1
ATOM 681 N N . SER A 1 88 ? -3.777 -8.244 22.791 1.00 92.88 88 SER A N 1
ATOM 682 C CA . SER A 1 88 ? -3.955 -7.375 21.634 1.00 92.88 88 SER A CA 1
ATOM 683 C C . SER A 1 88 ? -4.410 -8.170 20.415 1.00 92.88 88 SER A C 1
ATOM 685 O O . SER A 1 88 ? -4.348 -9.405 20.405 1.00 92.88 88 SER A O 1
ATOM 687 N N . VAL A 1 89 ? -4.824 -7.466 19.365 1.00 93.62 89 VAL A N 1
ATOM 688 C CA . VAL A 1 89 ? -5.137 -8.078 18.068 1.00 93.62 89 VAL A CA 1
ATOM 689 C C . VAL A 1 89 ? -3.908 -8.807 17.528 1.00 93.62 89 VAL A C 1
ATOM 691 O O . VAL A 1 89 ? -4.004 -9.970 17.144 1.00 93.62 89 VAL A O 1
ATOM 694 N N . ASN A 1 90 ? -2.728 -8.188 17.591 1.00 93.62 90 ASN A N 1
ATOM 695 C CA . ASN A 1 90 ? -1.478 -8.796 17.137 1.00 93.62 90 ASN A CA 1
ATOM 696 C C . ASN A 1 90 ? -1.081 -10.040 17.936 1.00 93.62 90 ASN A C 1
ATOM 698 O O . ASN A 1 90 ? -0.619 -11.015 17.345 1.00 93.62 90 ASN A O 1
ATOM 702 N N . THR A 1 91 ? -1.272 -10.050 19.254 1.00 91.69 91 THR A N 1
ATOM 703 C CA . THR A 1 91 ? -0.970 -11.233 20.075 1.00 91.69 91 THR A CA 1
ATOM 704 C C . THR A 1 91 ? -2.002 -12.341 19.857 1.00 91.69 91 THR A C 1
ATOM 706 O O . THR A 1 91 ? -1.633 -13.509 19.795 1.00 91.69 91 THR A O 1
ATOM 709 N N . ALA A 1 92 ? -3.282 -11.985 19.699 1.00 88.50 92 ALA A N 1
ATOM 710 C CA . ALA A 1 92 ? -4.375 -12.936 19.487 1.00 88.50 92 ALA A CA 1
ATOM 711 C C . ALA A 1 92 ? -4.401 -13.547 18.082 1.00 88.50 92 ALA A C 1
ATOM 713 O O . ALA A 1 92 ? -4.921 -14.644 17.908 1.00 88.50 92 ALA A O 1
ATOM 714 N N . SER A 1 93 ? -3.882 -12.825 17.087 1.00 87.06 93 SER A N 1
ATOM 715 C CA . SER A 1 93 ? -3.872 -13.274 15.697 1.00 87.06 93 SER A CA 1
ATOM 716 C C . SER A 1 93 ? -2.991 -14.510 15.567 1.00 87.06 93 SER A C 1
ATOM 718 O O . SER A 1 93 ? -1.757 -14.423 15.627 1.00 87.06 93 SER A O 1
ATOM 720 N N . THR A 1 94 ? -3.632 -15.657 15.386 1.00 77.19 94 THR A N 1
ATOM 721 C CA . THR A 1 94 ? -2.976 -16.915 15.046 1.00 77.19 94 THR A CA 1
ATOM 722 C C . THR A 1 94 ? -2.635 -16.934 13.557 1.00 77.19 94 THR A C 1
ATOM 724 O O . THR A 1 94 ? -3.358 -16.321 12.769 1.00 77.19 94 THR A O 1
ATOM 727 N N . PRO A 1 95 ? -1.559 -17.619 13.137 1.00 65.31 95 PRO A N 1
ATOM 728 C CA . PRO A 1 95 ? -1.285 -17.798 11.721 1.00 65.31 95 PRO A CA 1
ATOM 729 C C . PRO A 1 95 ? -2.420 -18.615 11.097 1.00 65.31 95 PRO A C 1
ATOM 731 O O . PRO A 1 95 ? -2.584 -19.791 11.404 1.00 65.31 95 PRO A O 1
ATOM 734 N N . SER A 1 96 ? -3.207 -17.982 10.237 1.00 64.50 96 SER A N 1
ATOM 735 C CA . SER A 1 96 ? -4.010 -18.657 9.216 1.00 64.50 96 SER A CA 1
ATOM 736 C C . SER A 1 96 ? -3.215 -18.656 7.903 1.00 64.50 96 SER A C 1
ATOM 738 O O . SER A 1 96 ? -3.699 -18.156 6.894 1.00 64.50 96 SER A O 1
ATOM 740 N N . ASP A 1 97 ? -1.942 -19.060 7.977 1.00 70.75 97 ASP A N 1
ATOM 741 C CA . ASP A 1 97 ? -0.954 -19.032 6.887 1.00 70.75 97 ASP A CA 1
ATOM 742 C C . ASP A 1 97 ? -0.886 -17.704 6.101 1.00 70.75 97 ASP A C 1
ATOM 744 O O . ASP A 1 97 ? -1.139 -17.675 4.896 1.00 70.75 97 ASP A O 1
ATOM 748 N N . PRO A 1 98 ? -0.520 -16.576 6.749 1.00 85.31 98 PRO A N 1
ATOM 749 C CA . PRO A 1 98 ? -0.214 -15.356 6.008 1.00 85.31 98 PRO A CA 1
ATOM 750 C C . PRO A 1 98 ? 0.922 -15.634 5.006 1.00 85.31 98 PRO A C 1
ATOM 752 O O . PRO A 1 98 ? 1.827 -16.412 5.329 1.00 85.31 98 PRO A O 1
ATOM 755 N N . PRO A 1 99 ? 0.938 -14.988 3.827 1.00 91.94 99 PRO A N 1
ATOM 756 C CA . PRO A 1 99 ? 1.910 -15.273 2.771 1.00 91.94 99 PRO A CA 1
ATOM 757 C C . PRO A 1 99 ? 3.295 -14.694 3.106 1.00 91.94 99 PRO A C 1
ATOM 759 O O . PRO A 1 99 ? 3.772 -13.765 2.472 1.00 91.94 99 PRO A O 1
ATOM 762 N N . LEU A 1 100 ? 3.966 -15.223 4.133 1.00 92.56 100 LEU A N 1
ATOM 763 C CA . LEU A 1 100 ? 5.226 -14.684 4.661 1.00 92.56 100 LEU A CA 1
ATOM 764 C C . LEU A 1 100 ? 6.382 -14.731 3.653 1.00 92.56 100 LEU A C 1
ATOM 766 O O . LEU A 1 100 ? 7.365 -14.012 3.839 1.00 92.56 100 LEU A O 1
ATOM 770 N N . GLN A 1 101 ? 6.287 -15.543 2.592 1.00 92.50 101 GLN A N 1
ATOM 771 C CA . GLN A 1 101 ? 7.281 -15.523 1.519 1.00 92.50 101 GLN A CA 1
ATOM 772 C C . GLN A 1 101 ? 7.360 -14.151 0.834 1.00 92.50 101 GLN A C 1
ATOM 774 O O . GLN A 1 101 ? 8.461 -13.769 0.433 1.00 92.50 101 GLN A O 1
ATOM 779 N N . SER A 1 102 ? 6.262 -13.385 0.783 1.00 94.56 102 SER A N 1
ATOM 780 C CA . SER A 1 102 ? 6.267 -12.026 0.220 1.00 94.56 102 SER A CA 1
ATOM 781 C C . SER A 1 102 ? 7.220 -11.102 0.981 1.00 94.56 102 SER A C 1
ATOM 783 O O . SER A 1 102 ? 7.984 -10.336 0.409 1.00 94.56 102 SER A O 1
ATOM 785 N N . MET A 1 103 ? 7.337 -11.273 2.300 1.00 95.50 103 MET A N 1
ATOM 786 C CA . MET A 1 103 ? 8.296 -10.499 3.096 1.00 95.50 103 MET A CA 1
ATOM 787 C C . MET A 1 103 ? 9.753 -10.799 2.724 1.00 95.50 103 MET A C 1
ATOM 789 O O . MET A 1 103 ? 10.615 -9.927 2.827 1.00 95.50 103 MET A O 1
ATOM 793 N N . THR A 1 104 ? 10.038 -12.027 2.279 1.00 94.44 104 THR A N 1
ATOM 794 C CA . THR A 1 104 ? 11.366 -12.383 1.765 1.00 94.44 104 THR A CA 1
ATOM 795 C C . THR A 1 104 ? 11.598 -11.735 0.404 1.00 94.44 104 THR A C 1
ATOM 797 O O . THR A 1 104 ? 12.675 -11.191 0.180 1.00 94.44 104 THR A O 1
ATOM 800 N N . GLN A 1 105 ? 10.600 -11.742 -0.485 1.00 94.69 105 GLN A N 1
ATOM 801 C CA . GLN A 1 105 ? 10.697 -11.089 -1.791 1.00 94.69 105 GLN A CA 1
ATOM 802 C C . GLN A 1 105 ? 10.860 -9.573 -1.671 1.00 94.69 105 GLN A C 1
ATOM 804 O O . GLN A 1 105 ? 11.729 -9.017 -2.345 1.00 94.69 105 GLN A O 1
ATOM 809 N N . LEU A 1 106 ? 10.124 -8.938 -0.757 1.00 95.19 106 LEU A N 1
ATOM 810 C CA . LEU A 1 106 ? 10.267 -7.530 -0.391 1.00 95.19 106 LEU A CA 1
ATOM 811 C C . LEU A 1 106 ? 11.708 -7.199 0.020 1.00 95.19 106 LEU A C 1
ATOM 813 O O . LEU A 1 106 ? 12.308 -6.250 -0.483 1.00 95.19 106 LEU A O 1
ATOM 817 N N . GLY A 1 107 ? 12.298 -8.014 0.901 1.00 95.69 107 GLY A N 1
ATOM 818 C CA . GLY A 1 107 ? 13.679 -7.835 1.363 1.00 95.69 107 GLY A CA 1
ATOM 819 C C . GLY A 1 107 ? 14.743 -7.995 0.268 1.00 95.69 107 GLY A C 1
ATOM 820 O O . GLY A 1 107 ? 15.897 -7.629 0.482 1.00 95.69 107 GLY A O 1
ATOM 821 N N . GLN A 1 108 ? 14.375 -8.532 -0.898 1.00 96.62 108 GLN A N 1
ATOM 822 C CA . GLN A 1 108 ? 15.273 -8.781 -2.026 1.00 96.62 108 GLN A CA 1
ATOM 823 C C . GLN A 1 108 ? 15.148 -7.748 -3.155 1.00 96.62 108 GLN A C 1
ATOM 825 O O . GLN A 1 108 ? 15.980 -7.769 -4.057 1.00 96.62 108 GLN A O 1
ATOM 830 N N . VAL A 1 109 ? 14.189 -6.816 -3.100 1.00 96.50 109 VAL A N 1
ATOM 831 C CA . VAL A 1 109 ? 13.968 -5.802 -4.152 1.00 96.50 109 VAL A CA 1
ATOM 832 C C . VAL A 1 109 ? 15.233 -4.986 -4.439 1.00 96.50 109 VAL A C 1
ATOM 834 O O . VAL A 1 109 ? 15.747 -5.005 -5.557 1.00 96.50 109 VAL A O 1
ATOM 837 N N . LEU A 1 110 ? 15.789 -4.316 -3.422 1.00 95.50 110 LEU A N 1
ATOM 838 C CA . LEU A 1 110 ? 17.000 -3.505 -3.587 1.00 95.50 110 LEU A CA 1
ATOM 839 C C . LEU A 1 110 ? 18.227 -4.348 -3.995 1.00 95.50 110 LEU A C 1
ATOM 841 O O . LEU A 1 110 ? 18.900 -3.969 -4.956 1.00 95.50 110 LEU A O 1
ATOM 845 N N . PRO A 1 111 ? 18.523 -5.498 -3.347 1.00 97.06 111 PRO A N 1
ATOM 846 C CA . PRO A 1 111 ? 19.578 -6.396 -3.812 1.00 97.06 111 PRO A CA 1
ATOM 847 C C . PRO A 1 111 ? 19.444 -6.814 -5.281 1.00 97.06 111 PRO A C 1
ATOM 849 O O . PRO A 1 111 ? 20.446 -6.809 -5.995 1.00 97.06 111 PRO A O 1
ATOM 852 N N . ARG A 1 112 ? 18.232 -7.142 -5.754 1.00 96.69 112 ARG A N 1
ATOM 853 C CA . ARG A 1 112 ? 17.992 -7.533 -7.152 1.00 96.69 112 ARG A CA 1
ATOM 854 C C . ARG A 1 112 ? 18.209 -6.377 -8.121 1.00 96.69 112 ARG A C 1
ATOM 856 O O . ARG A 1 112 ? 18.857 -6.590 -9.143 1.00 96.69 112 ARG A O 1
ATOM 863 N N . LEU A 1 113 ? 17.748 -5.170 -7.785 1.00 94.88 113 LEU A N 1
ATOM 864 C CA . LEU A 1 113 ? 18.000 -3.961 -8.579 1.00 94.88 113 LEU A CA 1
ATOM 865 C C . LEU A 1 113 ? 19.504 -3.708 -8.739 1.00 94.88 113 LEU A C 1
ATOM 867 O O . LEU A 1 113 ? 19.998 -3.620 -9.863 1.00 94.88 113 LEU A O 1
ATOM 871 N N . ILE A 1 114 ? 20.246 -3.683 -7.627 1.00 94.75 114 ILE A N 1
ATOM 872 C CA . ILE A 1 114 ? 21.702 -3.478 -7.634 1.00 94.75 114 ILE A CA 1
ATOM 873 C C . ILE A 1 114 ? 22.396 -4.577 -8.442 1.00 94.75 114 ILE A C 1
ATOM 875 O O . ILE A 1 114 ? 23.238 -4.285 -9.289 1.00 94.75 114 ILE A O 1
ATOM 879 N N . HIS A 1 115 ? 22.043 -5.840 -8.195 1.00 96.06 115 HIS A N 1
ATOM 880 C CA . HIS A 1 115 ? 22.654 -6.973 -8.879 1.00 96.06 115 HIS A CA 1
ATOM 881 C C . HIS A 1 115 ? 22.410 -6.923 -10.388 1.00 96.06 115 HIS A C 1
ATOM 883 O O . HIS A 1 115 ? 23.353 -7.098 -11.159 1.00 96.06 115 HIS A O 1
ATOM 889 N N . ARG A 1 116 ? 21.173 -6.644 -10.823 1.00 93.69 116 ARG A N 1
ATOM 890 C CA . ARG A 1 116 ? 20.836 -6.523 -12.245 1.00 93.69 116 ARG A CA 1
ATOM 891 C C . ARG A 1 116 ? 21.642 -5.406 -12.899 1.00 93.69 116 ARG A C 1
ATOM 893 O O . ARG A 1 116 ? 22.258 -5.650 -13.932 1.00 93.69 116 ARG A O 1
ATOM 900 N N . MET A 1 117 ? 21.678 -4.220 -12.296 1.00 91.50 117 MET A N 1
ATOM 901 C CA . MET A 1 117 ? 22.428 -3.087 -12.844 1.00 91.50 117 MET A CA 1
ATOM 902 C C . MET A 1 117 ? 23.927 -3.387 -12.941 1.00 91.50 117 MET A C 1
ATOM 904 O O . MET A 1 117 ? 24.533 -3.117 -13.969 1.00 91.50 117 MET A O 1
ATOM 908 N N . ALA A 1 118 ? 24.514 -3.993 -11.906 1.00 92.38 118 ALA A N 1
ATOM 909 C CA . ALA A 1 118 ? 25.947 -4.285 -11.849 1.00 92.38 118 ALA A CA 1
ATOM 910 C C . ALA A 1 118 ? 26.403 -5.425 -12.779 1.00 92.38 118 ALA A C 1
ATOM 912 O O . ALA A 1 118 ? 27.599 -5.572 -13.016 1.00 92.38 118 ALA A O 1
ATOM 913 N N . THR A 1 119 ? 25.480 -6.262 -13.259 1.00 91.44 119 THR A N 1
ATOM 914 C CA . THR A 1 119 ? 25.791 -7.433 -14.103 1.00 91.44 119 THR A CA 1
ATOM 915 C C . THR A 1 119 ? 25.350 -7.283 -15.556 1.00 91.44 119 THR A C 1
ATOM 917 O O . THR A 1 119 ? 25.644 -8.159 -16.368 1.00 91.44 119 THR A O 1
ATOM 920 N N . SER A 1 120 ? 24.652 -6.199 -15.896 1.00 89.69 120 SER A N 1
ATOM 921 C CA . SER A 1 120 ? 24.213 -5.937 -17.269 1.00 89.69 120 SER A CA 1
ATOM 922 C C . SER A 1 120 ? 25.331 -5.285 -18.082 1.00 89.69 120 SER A C 1
ATOM 924 O O . SER A 1 120 ? 26.154 -4.559 -17.527 1.00 89.69 120 SER A O 1
ATOM 926 N N . SER A 1 121 ? 25.369 -5.546 -19.394 1.00 84.31 121 SER A N 1
ATOM 927 C CA . SER A 1 121 ? 26.337 -4.894 -20.290 1.00 84.31 121 SER A CA 1
ATOM 928 C C . SER A 1 121 ? 26.102 -3.384 -20.326 1.00 84.31 121 SER A C 1
ATOM 930 O O . SER A 1 121 ? 24.959 -2.945 -20.280 1.00 84.31 121 SER A O 1
ATOM 932 N N . GLU A 1 122 ? 27.159 -2.588 -20.466 1.00 79.69 122 GLU A N 1
ATOM 933 C CA . GLU A 1 122 ? 27.055 -1.137 -20.670 1.00 79.69 122 GLU A CA 1
ATOM 934 C C . GLU A 1 122 ? 26.686 -0.771 -22.125 1.00 79.69 122 GLU A C 1
ATOM 936 O O . GLU A 1 122 ? 26.278 0.359 -22.392 1.00 79.69 122 GLU A O 1
ATOM 941 N N . ASP A 1 123 ? 26.763 -1.728 -23.057 1.00 78.62 123 ASP A N 1
ATOM 942 C CA . ASP A 1 123 ? 26.579 -1.495 -24.500 1.00 78.62 123 ASP A CA 1
ATOM 943 C C . ASP A 1 123 ? 25.130 -1.156 -24.899 1.00 78.62 123 ASP A C 1
ATOM 945 O O . ASP A 1 123 ? 24.900 -0.512 -25.921 1.00 78.62 123 ASP A O 1
ATOM 949 N N . GLU A 1 124 ? 24.144 -1.563 -24.093 1.00 73.56 124 GLU A N 1
ATOM 950 C CA . GLU A 1 124 ? 22.708 -1.333 -24.344 1.00 73.56 124 GLU A CA 1
ATOM 951 C C . GLU A 1 124 ? 22.248 0.080 -23.917 1.00 73.56 124 GLU A C 1
ATOM 953 O O . GLU A 1 124 ? 21.077 0.442 -24.045 1.00 73.56 124 GLU A O 1
ATOM 958 N N . GLY A 1 125 ? 23.177 0.909 -23.429 1.00 82.44 125 GLY A N 1
ATOM 959 C CA . GLY A 1 125 ? 22.929 2.293 -23.040 1.00 82.44 125 GLY A CA 1
ATOM 960 C C . GLY A 1 125 ? 22.627 2.478 -21.548 1.00 82.44 125 GLY A C 1
ATOM 961 O O . GLY A 1 125 ? 22.855 1.583 -20.732 1.00 82.44 125 GLY A O 1
ATOM 962 N N . PRO A 1 126 ? 22.169 3.673 -21.145 1.00 90.44 126 PRO A N 1
ATOM 963 C CA . PRO A 1 126 ? 21.933 3.992 -19.741 1.00 90.44 126 PRO A CA 1
ATOM 964 C C . PRO A 1 126 ? 20.660 3.335 -19.184 1.00 90.44 126 PRO A C 1
ATOM 966 O O . PRO A 1 126 ? 19.679 3.118 -19.895 1.00 90.44 126 PRO A O 1
ATOM 969 N N . TRP A 1 127 ? 20.658 3.095 -17.871 1.00 93.19 127 TRP A N 1
ATOM 970 C CA . TRP A 1 127 ? 19.458 2.725 -17.119 1.00 93.19 127 TRP A CA 1
ATOM 971 C C . TRP A 1 127 ? 18.565 3.940 -16.875 1.00 93.19 127 TRP A C 1
ATOM 973 O O . TRP A 1 127 ? 19.039 4.979 -16.419 1.00 93.19 127 TRP A O 1
ATOM 983 N N . VAL A 1 128 ? 17.266 3.783 -17.111 1.00 95.12 128 VAL A N 1
ATOM 984 C CA . VAL A 1 128 ? 16.224 4.738 -16.728 1.00 95.12 128 VAL A CA 1
ATOM 985 C C . VAL A 1 128 ? 15.226 4.080 -15.786 1.00 95.12 128 VAL A C 1
ATOM 987 O O . VAL A 1 128 ? 14.973 2.874 -15.857 1.00 95.12 128 VAL A O 1
ATOM 990 N N . PHE A 1 129 ? 14.657 4.889 -14.899 1.00 96.81 129 PHE A N 1
ATOM 991 C CA . PHE A 1 129 ? 13.824 4.431 -13.799 1.00 96.81 129 PHE A CA 1
ATOM 992 C C . PHE A 1 129 ? 12.482 5.146 -13.774 1.00 96.81 129 PHE A C 1
ATOM 994 O O . PHE A 1 129 ? 12.401 6.343 -14.050 1.00 96.81 129 PHE A O 1
ATOM 1001 N N . MET A 1 130 ? 11.450 4.420 -13.362 1.00 96.50 130 MET A N 1
ATOM 1002 C CA . MET A 1 130 ? 10.116 4.941 -13.081 1.00 96.50 130 MET A CA 1
ATOM 1003 C C . MET A 1 130 ? 9.601 4.326 -11.783 1.00 96.50 130 MET A C 1
ATOM 1005 O O . MET A 1 130 ? 9.904 3.170 -11.483 1.00 96.50 130 MET A O 1
ATOM 1009 N N . LYS A 1 131 ? 8.797 5.091 -11.038 1.00 96.88 131 LYS A N 1
ATOM 1010 C CA . LYS A 1 131 ? 8.123 4.623 -9.829 1.00 96.88 131 LYS A CA 1
ATOM 1011 C C . LYS A 1 131 ? 6.642 5.002 -9.843 1.00 96.88 131 LYS A C 1
ATOM 1013 O O . LYS A 1 131 ? 6.306 6.154 -10.101 1.00 96.88 131 LYS A O 1
ATOM 1018 N N . LEU A 1 132 ? 5.762 4.053 -9.549 1.00 97.00 132 LEU A N 1
ATOM 1019 C CA . LEU A 1 132 ? 4.328 4.276 -9.365 1.00 97.00 132 LEU A CA 1
ATOM 1020 C C . LEU A 1 132 ? 3.939 3.901 -7.932 1.00 97.00 132 LEU A C 1
ATOM 1022 O O . LEU A 1 132 ? 4.249 2.807 -7.481 1.00 97.00 132 LEU A O 1
ATOM 1026 N N . ASP A 1 133 ? 3.252 4.806 -7.243 1.00 95.38 133 ASP A N 1
ATOM 1027 C CA . ASP A 1 133 ? 2.831 4.672 -5.841 1.00 95.38 133 ASP A CA 1
ATOM 1028 C C . ASP A 1 133 ? 1.344 4.288 -5.777 1.00 95.38 133 ASP A C 1
ATOM 1030 O O . ASP A 1 133 ? 0.518 4.886 -6.483 1.00 95.38 133 ASP A O 1
ATOM 1034 N N . ILE A 1 134 ? 0.996 3.294 -4.953 1.00 94.00 134 ILE A N 1
ATOM 1035 C CA . ILE A 1 134 ? -0.405 2.940 -4.693 1.00 94.00 134 ILE A CA 1
ATOM 1036 C C . ILE A 1 134 ? -1.019 3.885 -3.655 1.00 94.00 134 ILE A C 1
ATOM 1038 O O . ILE A 1 134 ? -0.634 3.914 -2.485 1.00 94.00 134 ILE A O 1
ATOM 1042 N N . LYS A 1 135 ? -2.109 4.554 -4.041 1.00 89.44 135 LYS A N 1
ATOM 1043 C CA . LYS A 1 135 ? -2.938 5.349 -3.131 1.00 89.44 135 LYS A CA 1
ATOM 1044 C C . LYS A 1 135 ? -3.706 4.441 -2.171 1.00 89.44 135 LYS A C 1
ATOM 1046 O O . LYS A 1 135 ? -4.451 3.562 -2.601 1.00 89.44 135 LYS A O 1
ATOM 1051 N N . ASP A 1 136 ? -3.599 4.729 -0.874 1.00 84.75 136 ASP A N 1
ATOM 1052 C CA . ASP A 1 136 ? -4.347 4.058 0.197 1.00 84.75 136 ASP A CA 1
ATOM 1053 C C . ASP A 1 136 ? -4.180 2.520 0.207 1.00 84.75 136 ASP A C 1
ATOM 1055 O O . ASP A 1 136 ? -5.122 1.792 0.508 1.00 84.75 136 ASP A O 1
ATOM 1059 N N . GLY A 1 137 ? -2.971 2.017 -0.079 1.00 88.38 137 GLY A N 1
ATOM 1060 C CA . GLY A 1 137 ? -2.684 0.597 -0.343 1.00 88.38 137 GLY A CA 1
ATOM 1061 C C . GLY A 1 137 ? -3.396 -0.427 0.551 1.00 88.38 137 GLY A C 1
ATOM 1062 O O . GLY A 1 137 ? -4.182 -1.231 0.054 1.00 88.38 137 GLY A O 1
ATOM 1063 N N . PHE A 1 138 ? -3.198 -0.388 1.876 1.00 92.12 138 PHE A N 1
ATOM 1064 C CA . PHE A 1 138 ? -3.856 -1.354 2.773 1.00 92.12 138 PHE A CA 1
ATOM 1065 C C . PHE A 1 138 ? -5.388 -1.260 2.764 1.00 92.12 138 PHE A C 1
ATOM 1067 O O . PHE A 1 138 ? -6.058 -2.282 2.899 1.00 92.12 138 PHE A O 1
ATOM 1074 N N . TRP A 1 139 ? -5.957 -0.069 2.554 1.00 90.31 139 TRP A N 1
ATOM 1075 C CA . TRP A 1 139 ? -7.409 0.093 2.467 1.00 90.31 139 TRP A CA 1
ATOM 1076 C C . TRP A 1 139 ? -7.997 -0.576 1.224 1.00 90.31 139 TRP A C 1
ATOM 1078 O O . TRP A 1 139 ? -9.164 -0.952 1.249 1.00 90.31 139 TRP A O 1
ATOM 1088 N N . ARG A 1 140 ? -7.196 -0.801 0.178 1.00 88.88 140 ARG A N 1
ATOM 1089 C CA . ARG A 1 140 ? -7.624 -1.511 -1.037 1.00 88.88 140 ARG A CA 1
ATOM 1090 C C . ARG A 1 140 ? -7.679 -3.032 -0.874 1.00 88.88 140 ARG A C 1
ATOM 1092 O O . ARG A 1 140 ? -8.175 -3.719 -1.760 1.00 88.88 140 ARG A O 1
ATOM 1099 N N . MET A 1 141 ? -7.198 -3.563 0.250 1.00 91.44 141 MET A N 1
ATOM 1100 C CA . MET A 1 141 ? -7.240 -4.991 0.559 1.00 91.44 141 MET A CA 1
ATOM 1101 C C . MET A 1 141 ? -8.370 -5.288 1.534 1.00 91.44 141 MET A C 1
ATOM 1103 O O . MET A 1 141 ? -8.206 -5.115 2.742 1.00 91.44 141 MET A O 1
ATOM 1107 N N . VAL A 1 142 ? -9.505 -5.752 1.016 1.00 90.56 142 VAL A N 1
ATOM 1108 C CA . VAL A 1 142 ? -10.640 -6.159 1.851 1.00 90.56 142 VAL A CA 1
ATOM 1109 C C . VAL A 1 142 ? -10.281 -7.367 2.713 1.00 90.56 142 VAL A C 1
ATOM 1111 O O . VAL A 1 142 ? -9.550 -8.265 2.287 1.00 90.56 142 VAL A O 1
ATOM 1114 N N . VAL A 1 143 ? -10.789 -7.389 3.940 1.00 91.12 143 VAL A N 1
ATOM 1115 C CA . VAL A 1 143 ? -10.664 -8.553 4.824 1.00 91.12 143 VAL A CA 1
ATOM 1116 C C . VAL A 1 143 ? -11.903 -9.436 4.678 1.00 91.12 143 VAL A C 1
ATOM 1118 O O . VAL A 1 143 ? -12.964 -8.929 4.310 1.00 91.12 143 VAL A O 1
ATOM 1121 N N . PRO A 1 144 ? -11.805 -10.751 4.945 1.00 90.50 144 PRO A N 1
ATOM 1122 C CA . PRO A 1 144 ? -12.975 -11.619 4.919 1.00 90.50 144 PRO A CA 1
ATOM 1123 C C . PRO A 1 144 ? -14.083 -11.111 5.844 1.00 90.50 144 PRO A C 1
ATOM 1125 O O . PRO A 1 144 ? -13.799 -10.519 6.892 1.00 90.50 144 PRO A O 1
ATOM 1128 N N . GLU A 1 145 ? -15.331 -11.407 5.478 1.00 87.75 145 GLU A N 1
ATOM 1129 C CA . GLU A 1 145 ? -16.487 -11.178 6.346 1.00 87.75 145 GLU A CA 1
ATOM 1130 C C . GLU A 1 145 ? -16.234 -11.796 7.731 1.00 87.75 145 GLU A C 1
ATOM 1132 O O . GLU A 1 145 ? -15.485 -12.768 7.881 1.00 87.75 145 GLU A O 1
ATOM 1137 N N . ASP A 1 146 ? -16.782 -11.156 8.758 1.00 88.50 146 ASP A N 1
ATOM 1138 C CA . ASP A 1 146 ? -16.518 -11.400 10.175 1.00 88.50 146 ASP A CA 1
ATOM 1139 C C . ASP A 1 146 ? -15.103 -11.032 10.653 1.00 88.50 146 ASP A C 1
ATOM 1141 O O . ASP A 1 146 ? -14.955 -10.567 11.783 1.00 88.5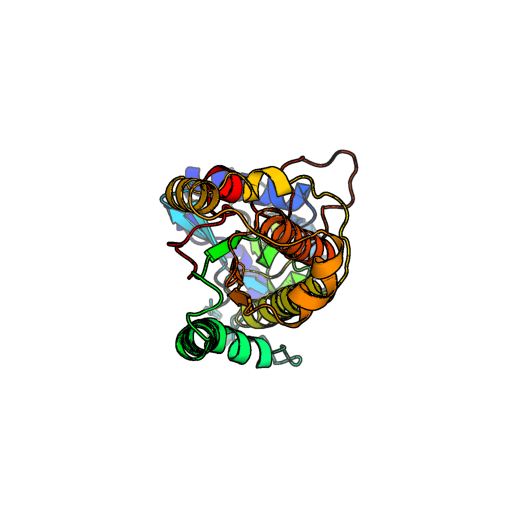0 146 ASP A O 1
ATOM 1145 N N . GLN A 1 147 ? -14.041 -11.157 9.847 1.00 91.06 147 GLN A N 1
ATOM 1146 C CA . GLN A 1 147 ? -12.668 -10.860 10.302 1.00 91.06 147 GLN A CA 1
ATOM 1147 C C . GLN A 1 147 ? -12.420 -9.368 10.562 1.00 91.06 147 GLN A C 1
ATOM 1149 O O . GLN A 1 147 ? -11.586 -9.024 11.401 1.00 91.06 147 GLN A O 1
ATOM 1154 N N . GLU A 1 148 ? -13.184 -8.497 9.913 1.00 94.44 148 GLU A N 1
ATOM 1155 C CA . GLU A 1 148 ? -13.262 -7.047 10.146 1.00 94.44 148 GLU A CA 1
ATOM 1156 C C . GLU A 1 148 ? -13.493 -6.664 11.619 1.00 94.44 148 GLU A C 1
ATOM 1158 O O . GLU A 1 148 ? -12.947 -5.669 12.103 1.00 94.44 148 GLU A O 1
ATOM 1163 N N . TYR A 1 149 ? -14.207 -7.496 12.388 1.00 95.69 149 TYR A N 1
ATOM 1164 C CA . TYR A 1 149 ? -14.475 -7.222 13.802 1.00 95.69 149 TYR A CA 1
ATOM 1165 C C . TYR A 1 149 ? -13.231 -7.309 14.701 1.00 95.69 149 TYR A C 1
ATOM 1167 O O . TYR A 1 149 ? -13.269 -6.859 15.849 1.00 95.69 149 TYR A O 1
ATOM 1175 N N . ASN A 1 150 ? -12.107 -7.822 14.189 1.00 94.25 150 ASN A N 1
ATOM 1176 C CA . ASN A 1 150 ? -10.818 -7.751 14.877 1.00 94.25 150 ASN A CA 1
ATOM 1177 C C . ASN A 1 150 ? -10.236 -6.327 14.908 1.00 94.25 150 ASN A C 1
ATOM 1179 O O . ASN A 1 150 ? -9.313 -6.070 15.677 1.00 94.25 150 ASN A O 1
ATOM 1183 N N . PHE A 1 151 ? -10.738 -5.411 14.079 1.00 96.31 151 PHE A N 1
ATOM 1184 C CA . PHE A 1 151 ? -10.154 -4.087 13.873 1.00 96.31 151 PHE A CA 1
ATOM 1185 C C . PHE A 1 151 ? -11.003 -2.941 14.427 1.00 96.31 151 PHE A C 1
ATOM 1187 O O . PHE A 1 151 ? -10.733 -1.775 14.132 1.00 96.31 151 PHE A O 1
ATOM 1194 N N . CYS A 1 152 ? -12.033 -3.242 15.218 1.00 97.38 152 CYS A N 1
ATOM 1195 C CA . CYS A 1 152 ? -12.960 -2.214 15.655 1.00 97.38 152 CYS A CA 1
ATOM 1196 C C . CYS A 1 152 ? -12.305 -1.191 16.590 1.00 97.38 152 CYS A C 1
ATOM 1198 O O . CYS A 1 152 ? -11.421 -1.499 17.396 1.00 97.38 152 CYS A O 1
ATOM 1200 N N . TYR A 1 153 ? -12.812 0.036 16.541 1.00 98.06 153 TYR A N 1
ATOM 1201 C CA . TYR A 1 153 ? -12.475 1.086 17.496 1.00 98.06 153 TYR A CA 1
ATOM 1202 C C . TYR A 1 153 ? -13.667 2.006 17.744 1.00 98.06 153 TYR A C 1
ATOM 1204 O O . TYR A 1 153 ? -14.620 2.062 16.967 1.00 98.06 153 TYR A O 1
ATOM 1212 N N . VAL A 1 154 ? -13.620 2.727 18.861 1.00 98.00 154 VAL A N 1
ATOM 1213 C CA . VAL A 1 154 ? -14.649 3.711 19.208 1.00 98.00 154 VAL A CA 1
ATOM 1214 C C . VAL A 1 154 ? -14.347 5.023 18.494 1.00 98.00 154 VAL A C 1
ATOM 1216 O O . VAL A 1 154 ? -13.254 5.572 18.658 1.00 98.00 154 VAL A O 1
ATOM 1219 N N . LEU A 1 155 ? -15.316 5.545 17.741 1.00 97.69 155 LEU A N 1
ATOM 1220 C CA . LEU A 1 155 ? -15.228 6.893 17.185 1.00 97.69 155 LEU A CA 1
ATOM 1221 C C . LEU A 1 155 ? -15.382 7.920 18.326 1.00 97.69 155 LEU A C 1
ATOM 1223 O O . LEU A 1 155 ? -16.359 7.833 19.077 1.00 97.69 155 LEU A O 1
ATOM 1227 N N . PRO A 1 156 ? -14.463 8.892 18.482 1.00 95.75 156 PRO A N 1
ATOM 1228 C CA . PRO A 1 156 ? -14.599 9.938 19.490 1.00 95.75 156 PRO A CA 1
ATOM 1229 C C . PRO A 1 156 ? -15.908 10.721 19.338 1.00 95.75 156 PRO A C 1
ATOM 1231 O O . PRO A 1 156 ? -16.229 11.236 18.261 1.00 95.75 156 PRO A O 1
ATOM 1234 N N . GLN A 1 157 ? -16.645 10.836 20.442 1.00 92.00 157 GLN A N 1
ATOM 1235 C CA . GLN A 1 157 ? -17.853 11.652 20.516 1.00 92.00 157 GLN A CA 1
ATOM 1236 C C . GLN A 1 157 ? -17.465 13.134 20.491 1.00 92.00 157 GLN A C 1
ATOM 1238 O O . GLN A 1 157 ? -16.568 13.556 21.222 1.00 92.00 157 GLN A O 1
ATOM 1243 N N . THR A 1 158 ? -18.144 13.935 19.675 1.00 86.88 158 THR A N 1
ATOM 1244 C CA . THR A 1 158 ? -17.935 15.395 19.638 1.00 86.88 158 THR A CA 1
ATOM 1245 C C . THR A 1 158 ? -18.862 16.127 20.603 1.00 86.88 158 THR A C 1
ATOM 1247 O O . THR A 1 158 ? -18.587 17.262 20.990 1.00 86.88 158 THR A O 1
ATOM 1250 N N . THR A 1 159 ? -19.942 15.469 21.037 1.00 87.19 159 THR A N 1
ATOM 1251 C CA . THR A 1 159 ? -20.867 15.990 22.047 1.00 87.19 159 THR A CA 1
ATOM 1252 C C . THR A 1 159 ? -21.172 14.934 23.116 1.00 87.19 159 THR A C 1
ATOM 1254 O O . THR A 1 159 ? -21.208 13.744 22.802 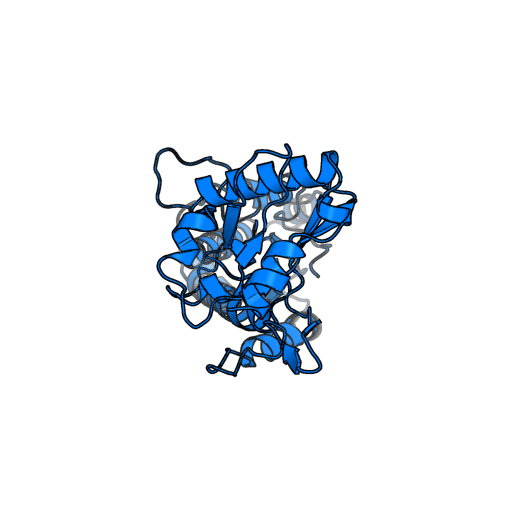1.00 87.19 159 THR A O 1
ATOM 1257 N N . PRO A 1 160 ? -21.448 15.329 24.375 1.00 83.75 160 PRO A N 1
ATOM 1258 C CA . PRO A 1 160 ? -21.682 14.374 25.465 1.00 83.75 160 PRO A CA 1
ATOM 1259 C C . PRO A 1 160 ? -22.872 13.422 25.265 1.00 83.75 160 PRO A C 1
ATOM 1261 O O . PRO A 1 160 ? -22.893 12.344 25.851 1.00 83.75 160 PRO A O 1
ATOM 1264 N N . ASN A 1 161 ? -23.862 13.820 24.460 1.00 88.56 161 ASN A N 1
ATOM 1265 C CA . ASN A 1 161 ? -25.093 13.054 24.230 1.00 88.56 161 ASN A CA 1
ATOM 1266 C C . ASN A 1 161 ? -25.059 12.229 22.937 1.00 88.56 161 ASN A C 1
ATOM 1268 O O . ASN A 1 161 ? -26.036 11.550 22.620 1.00 88.56 161 ASN A O 1
ATOM 1272 N N . GLU A 1 162 ? -23.976 12.312 22.164 1.00 91.75 162 GLU A N 1
ATOM 1273 C CA . GLU A 1 162 ? -23.839 11.527 20.944 1.00 91.75 162 GLU A CA 1
ATOM 1274 C C . GLU A 1 162 ? -23.831 10.028 21.289 1.00 91.75 162 GLU A C 1
ATOM 1276 O O . GLU A 1 162 ? -23.172 9.634 22.249 1.00 91.75 162 GLU A O 1
ATOM 1281 N N . PRO A 1 163 ? -24.536 9.150 20.561 1.00 94.06 163 PRO A N 1
ATOM 1282 C CA . PRO A 1 163 ? -24.423 7.715 20.797 1.00 94.06 163 PRO A CA 1
ATOM 1283 C C . PRO A 1 163 ? -23.004 7.216 20.495 1.00 9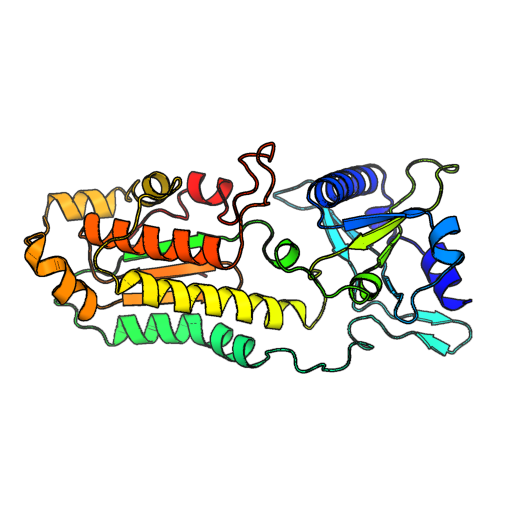4.06 163 PRO A C 1
ATOM 1285 O O . PRO A 1 163 ? -22.379 7.651 19.531 1.00 94.06 163 PRO A O 1
ATOM 1288 N N . ILE A 1 164 ? -22.511 6.250 21.276 1.00 96.50 164 ILE A N 1
ATOM 1289 C CA . ILE A 1 164 ? -21.223 5.597 20.998 1.00 96.50 164 ILE A CA 1
ATOM 1290 C C . ILE A 1 164 ? -21.316 4.873 19.653 1.00 96.50 164 ILE A C 1
ATOM 1292 O O . ILE A 1 164 ? -22.141 3.969 19.485 1.00 96.50 164 ILE A O 1
ATOM 1296 N N . GLN A 1 165 ? -20.446 5.255 18.724 1.00 97.69 165 GLN A N 1
ATOM 1297 C CA . GLN A 1 165 ? -20.306 4.632 17.414 1.00 97.69 165 GLN A CA 1
ATOM 1298 C C . GLN A 1 165 ? -19.054 3.756 17.383 1.00 97.69 165 GLN A C 1
ATOM 1300 O O . GLN A 1 165 ? -17.978 4.172 17.825 1.00 97.69 165 GLN A O 1
ATOM 1305 N N . ILE A 1 166 ? -19.199 2.546 16.851 1.00 98.19 166 ILE A N 1
ATOM 1306 C CA . ILE A 1 166 ? -18.096 1.627 16.588 1.00 98.19 166 ILE A CA 1
ATOM 1307 C C . ILE A 1 166 ? -17.772 1.703 15.109 1.00 98.19 166 ILE A C 1
ATOM 1309 O O . ILE A 1 166 ? -18.643 1.469 14.271 1.00 98.19 166 ILE A O 1
ATOM 1313 N N . VAL A 1 167 ? -16.519 2.016 14.801 1.00 98.19 167 VAL A N 1
ATOM 1314 C CA . VAL A 1 167 ? -15.998 1.876 13.446 1.00 98.19 167 VAL A CA 1
ATOM 1315 C C . VAL A 1 167 ? -15.560 0.433 13.265 1.00 98.19 167 VAL A C 1
ATOM 1317 O O . VAL A 1 167 ? -14.805 -0.084 14.088 1.00 98.19 167 VAL A O 1
ATOM 1320 N N . VAL A 1 168 ? -16.034 -0.200 12.197 1.00 97.25 168 VAL A N 1
ATOM 1321 C CA . VAL A 1 168 ? -15.662 -1.551 11.772 1.00 97.25 168 VAL A CA 1
ATOM 1322 C C . VAL A 1 168 ? -14.961 -1.427 10.418 1.00 97.25 168 VAL A C 1
ATOM 1324 O O . VAL A 1 168 ? -15.643 -1.248 9.408 1.00 97.25 168 VAL A O 1
ATOM 1327 N N . PRO A 1 169 ? -13.618 -1.417 10.376 1.00 96.19 169 PRO A N 1
ATOM 1328 C CA . PRO A 1 169 ? -12.882 -1.351 9.119 1.00 96.19 169 PRO A CA 1
ATOM 1329 C C . PRO A 1 169 ? -12.979 -2.663 8.334 1.00 96.19 169 PRO A C 1
ATOM 1331 O O . PRO A 1 169 ? -12.671 -3.726 8.868 1.00 96.19 169 PRO A O 1
ATOM 1334 N N . SER A 1 170 ? -13.327 -2.568 7.053 1.00 93.81 170 SER A N 1
ATOM 1335 C CA . SER A 1 170 ? -13.532 -3.710 6.147 1.00 93.81 170 SER A CA 1
ATOM 1336 C C . SER A 1 170 ? -12.280 -4.088 5.347 1.00 93.81 170 SER A C 1
ATOM 1338 O O . SER A 1 170 ? -12.330 -4.974 4.495 1.00 93.81 170 SER A O 1
ATOM 1340 N N . SER A 1 171 ? -11.147 -3.441 5.626 1.00 93.69 171 SER A N 1
ATOM 1341 C CA . SER A 1 171 ? -9.876 -3.644 4.923 1.00 93.69 171 SER A CA 1
ATOM 1342 C C . SER A 1 171 ? -8.712 -3.865 5.885 1.00 93.69 171 SER A C 1
ATOM 1344 O O . SER A 1 171 ? -8.826 -3.609 7.089 1.00 93.69 171 SER A O 1
ATOM 1346 N N . LEU A 1 172 ? -7.564 -4.300 5.357 1.00 94.38 172 LEU A N 1
ATOM 1347 C CA . LEU A 1 172 ? -6.325 -4.434 6.119 1.00 94.38 172 LEU A CA 1
ATOM 1348 C C . LEU A 1 172 ? -6.006 -3.132 6.855 1.00 94.38 172 LEU A C 1
ATOM 1350 O O . LEU A 1 172 ? -6.020 -2.042 6.284 1.00 94.38 172 LEU A O 1
ATOM 1354 N N . GLN A 1 173 ? -5.687 -3.252 8.141 1.00 94.31 173 GLN A N 1
ATOM 1355 C CA . GLN A 1 173 ? -5.373 -2.098 8.972 1.00 94.31 173 GLN A CA 1
ATOM 1356 C C . GLN A 1 173 ? -3.873 -1.930 9.169 1.00 94.31 173 GLN A C 1
ATOM 1358 O O . GLN A 1 173 ? -3.130 -2.889 9.413 1.00 94.31 173 GLN A O 1
ATOM 1363 N N . MET A 1 174 ? -3.427 -0.674 9.123 1.00 91.69 174 MET A N 1
ATOM 1364 C CA . MET A 1 174 ? -2.084 -0.308 9.560 1.00 91.69 174 MET A CA 1
ATOM 1365 C C . MET A 1 174 ? -1.890 -0.712 11.025 1.00 91.69 174 MET A C 1
ATOM 1367 O O . MET A 1 174 ? -2.729 -0.423 11.874 1.00 91.69 174 MET A O 1
ATOM 1371 N N . GLY A 1 175 ? -0.764 -1.361 11.320 1.00 91.38 175 GLY A N 1
ATOM 1372 C CA . GLY A 1 175 ? -0.432 -1.835 12.665 1.00 91.38 175 GLY A CA 1
ATOM 1373 C C . GLY A 1 175 ? -0.769 -3.305 12.920 1.00 91.38 175 GLY A C 1
ATOM 1374 O O . GLY A 1 175 ? -0.296 -3.852 13.916 1.00 91.38 175 GLY A O 1
ATOM 1375 N N . TRP A 1 176 ? -1.512 -3.976 12.031 1.00 95.06 176 TRP A N 1
ATOM 1376 C CA . TRP A 1 176 ? -1.690 -5.425 12.122 1.00 95.06 176 TRP A CA 1
ATOM 1377 C C . TRP A 1 176 ? -0.450 -6.129 11.575 1.00 95.06 176 TRP A C 1
ATOM 1379 O O . TRP A 1 176 ? -0.013 -5.853 10.458 1.00 95.06 176 TRP A O 1
ATOM 1389 N N . LYS A 1 177 ? 0.106 -7.073 12.336 1.00 92.88 177 LYS A N 1
ATOM 1390 C CA . LYS A 1 177 ? 1.358 -7.768 11.993 1.00 92.88 177 LYS A CA 1
ATOM 1391 C C . LYS A 1 177 ? 1.290 -8.560 10.682 1.00 92.88 177 LYS A C 1
ATOM 1393 O O . LYS A 1 177 ? 2.333 -8.850 10.107 1.00 92.88 177 LYS A O 1
ATOM 1398 N N . TYR A 1 178 ? 0.089 -8.909 10.216 1.00 93.56 178 TYR A N 1
ATOM 1399 C CA . TYR A 1 178 ? -0.109 -9.640 8.964 1.00 93.56 178 TYR A CA 1
ATOM 1400 C C . TYR A 1 178 ? -0.594 -8.769 7.797 1.00 93.56 178 TYR A C 1
ATOM 1402 O O . TYR A 1 178 ? -0.619 -9.269 6.676 1.00 93.56 178 TYR A O 1
ATOM 1410 N N . SER A 1 179 ? -0.861 -7.470 7.997 1.00 94.81 179 SER A N 1
ATOM 1411 C CA . SER A 1 179 ? -1.162 -6.567 6.874 1.00 94.81 179 SER A CA 1
ATOM 1412 C C . SER A 1 179 ? -0.028 -6.512 5.842 1.00 94.81 179 SER A C 1
ATOM 1414 O O . SER A 1 179 ? -0.326 -6.674 4.658 1.00 94.81 179 SER A O 1
ATOM 1416 N N . PRO A 1 180 ? 1.261 -6.350 6.228 1.00 94.88 180 PRO A N 1
ATOM 1417 C CA . PRO A 1 180 ? 2.337 -6.279 5.242 1.00 94.88 180 PRO A CA 1
ATOM 1418 C C . PRO A 1 180 ? 2.481 -7.554 4.396 1.00 94.88 180 PRO A C 1
ATOM 1420 O O . PRO A 1 180 ? 2.481 -7.409 3.178 1.00 94.88 180 PRO A O 1
ATOM 1423 N N . PRO A 1 181 ? 2.509 -8.783 4.963 1.00 95.12 181 PRO A N 1
ATOM 1424 C CA . PRO A 1 181 ? 2.555 -10.001 4.154 1.00 95.12 181 PRO A CA 1
ATOM 1425 C C . PRO A 1 181 ? 1.434 -10.098 3.114 1.00 95.12 181 PRO A C 1
ATOM 1427 O O . PRO A 1 181 ? 1.720 -10.341 1.942 1.00 95.12 181 PRO A O 1
ATOM 1430 N N . TYR A 1 182 ? 0.173 -9.884 3.519 1.00 95.00 182 TYR A N 1
ATOM 1431 C CA . TYR A 1 182 ? -0.976 -9.978 2.610 1.00 95.00 182 TYR A CA 1
ATOM 1432 C C . TYR A 1 182 ? -0.924 -8.932 1.498 1.00 95.00 182 TYR A C 1
ATOM 1434 O O . TYR A 1 182 ? -1.159 -9.259 0.338 1.00 95.00 182 TYR A O 1
ATOM 1442 N N . PHE A 1 183 ? -0.594 -7.687 1.839 1.00 96.12 183 PHE A N 1
ATOM 1443 C CA . PHE A 1 183 ? -0.485 -6.623 0.848 1.00 96.12 183 PHE A CA 1
ATOM 1444 C C . PHE A 1 183 ? 0.673 -6.862 -0.122 1.00 96.12 183 PHE A C 1
ATOM 1446 O O . PHE A 1 183 ? 0.462 -6.793 -1.326 1.00 96.12 183 PHE A O 1
ATOM 1453 N N . CYS A 1 184 ? 1.858 -7.224 0.384 1.00 96.88 184 CYS A N 1
ATOM 1454 C CA . CYS A 1 184 ? 3.022 -7.494 -0.462 1.00 96.88 184 CYS A CA 1
ATOM 1455 C C . CYS A 1 184 ? 2.775 -8.679 -1.400 1.00 96.88 184 CYS A C 1
ATOM 1457 O O . CYS A 1 184 ? 3.184 -8.636 -2.549 1.00 96.88 184 CYS A O 1
ATOM 1459 N N . ALA A 1 185 ? 2.038 -9.707 -0.967 1.00 96.38 185 ALA A N 1
ATOM 1460 C CA . ALA A 1 185 ? 1.664 -10.803 -1.861 1.00 96.38 185 ALA A CA 1
ATOM 1461 C C . ALA A 1 185 ? 0.783 -10.328 -3.033 1.00 96.38 185 ALA A C 1
ATOM 1463 O O . ALA A 1 185 ? 0.966 -10.766 -4.171 1.00 96.38 185 ALA A O 1
ATOM 1464 N N . ALA A 1 186 ? -0.155 -9.409 -2.778 1.00 96.25 186 ALA A N 1
ATOM 1465 C CA . ALA A 1 186 ? -0.982 -8.821 -3.828 1.00 96.25 186 ALA A CA 1
ATOM 1466 C C . ALA A 1 186 ? -0.159 -7.916 -4.758 1.00 96.25 186 ALA A C 1
ATOM 1468 O O . ALA A 1 186 ? -0.273 -8.023 -5.979 1.00 96.25 186 ALA A O 1
ATOM 1469 N N . THR A 1 187 ? 0.707 -7.062 -4.210 1.00 97.38 187 THR A N 1
ATOM 1470 C CA . THR A 1 187 ? 1.526 -6.164 -5.031 1.00 97.38 187 THR A CA 1
ATOM 1471 C C . THR A 1 187 ? 2.582 -6.924 -5.837 1.00 97.38 187 THR A C 1
ATOM 1473 O O . THR A 1 187 ? 2.760 -6.620 -7.015 1.00 97.38 187 THR A O 1
ATOM 1476 N N . GLU A 1 188 ? 3.182 -7.987 -5.293 1.00 97.12 188 GLU A N 1
ATOM 1477 C CA . GLU A 1 188 ? 4.043 -8.927 -6.033 1.00 97.12 188 GLU A CA 1
ATOM 1478 C C . GLU A 1 188 ? 3.299 -9.611 -7.177 1.00 97.12 188 GLU A C 1
ATOM 1480 O O . GLU A 1 188 ? 3.822 -9.684 -8.288 1.00 97.12 188 GLU A O 1
ATOM 1485 N N . THR A 1 189 ? 2.050 -10.030 -6.947 1.00 97.19 189 THR A N 1
ATOM 1486 C CA . THR A 1 189 ? 1.192 -10.543 -8.026 1.00 97.19 189 THR A CA 1
ATOM 1487 C C . THR A 1 189 ? 1.010 -9.479 -9.111 1.00 97.19 189 THR A C 1
ATOM 1489 O O . THR A 1 189 ? 1.112 -9.780 -10.298 1.00 97.19 189 THR A O 1
ATOM 1492 N N . GLY A 1 190 ? 0.813 -8.214 -8.726 1.00 97.44 190 GLY A N 1
ATOM 1493 C CA . GLY A 1 190 ? 0.772 -7.085 -9.656 1.00 97.44 190 GLY A CA 1
ATOM 1494 C C . GLY A 1 190 ? 2.063 -6.930 -10.456 1.00 97.44 190 GLY A C 1
ATOM 1495 O O . GLY A 1 190 ? 2.010 -6.740 -11.668 1.00 97.44 190 GLY A O 1
ATOM 1496 N N . ARG A 1 191 ? 3.231 -7.067 -9.822 1.00 97.56 191 ARG A N 1
ATOM 1497 C CA . ARG A 1 191 ? 4.522 -7.048 -10.523 1.00 97.56 191 ARG A CA 1
ATOM 1498 C C . ARG A 1 191 ? 4.608 -8.193 -11.532 1.00 97.56 191 ARG A C 1
ATOM 1500 O O . ARG A 1 191 ? 4.978 -7.957 -12.679 1.00 97.56 191 ARG A O 1
ATOM 1507 N N . ASP A 1 192 ? 4.245 -9.412 -11.143 1.00 97.38 192 ASP A N 1
ATOM 1508 C CA . ASP A 1 192 ? 4.302 -10.591 -12.020 1.00 97.38 192 ASP A CA 1
ATOM 1509 C C . ASP A 1 192 ? 3.346 -10.455 -13.224 1.00 97.38 192 ASP A C 1
ATOM 1511 O O . ASP A 1 192 ? 3.685 -10.806 -14.363 1.00 97.38 192 ASP A O 1
ATOM 1515 N N . VAL A 1 193 ? 2.161 -9.873 -13.003 1.00 98.00 193 VAL A N 1
ATOM 1516 C CA . VAL A 1 193 ? 1.238 -9.492 -14.081 1.00 98.00 193 VAL A CA 1
ATOM 1517 C C . VAL A 1 193 ? 1.874 -8.436 -14.983 1.00 98.00 193 VAL A C 1
ATOM 1519 O O . VAL A 1 193 ? 1.791 -8.572 -16.204 1.00 98.00 193 VAL A O 1
ATOM 1522 N N . ALA A 1 194 ? 2.546 -7.424 -14.429 1.00 97.38 194 ALA A N 1
ATOM 1523 C CA . ALA A 1 194 ? 3.230 -6.398 -15.214 1.00 97.38 194 ALA A CA 1
ATOM 1524 C C . ALA A 1 194 ? 4.324 -6.992 -16.110 1.00 97.38 194 ALA A C 1
ATOM 1526 O O . ALA A 1 194 ? 4.385 -6.639 -17.284 1.00 97.38 194 ALA A O 1
ATOM 1527 N N . GLU A 1 195 ? 5.130 -7.936 -15.615 1.00 95.25 195 GLU A N 1
ATOM 1528 C CA . GLU A 1 195 ? 6.125 -8.649 -16.436 1.00 95.25 195 GLU A CA 1
ATOM 1529 C C . GLU A 1 195 ? 5.461 -9.429 -17.577 1.00 95.25 195 GLU A C 1
ATOM 1531 O O . GLU A 1 195 ? 5.896 -9.375 -18.732 1.00 95.25 195 GLU A O 1
ATOM 1536 N N . THR A 1 196 ? 4.342 -10.097 -17.283 1.00 94.88 196 THR A N 1
ATOM 1537 C CA . THR A 1 196 ? 3.556 -10.802 -18.303 1.00 94.88 196 THR A CA 1
ATOM 1538 C C . THR A 1 196 ? 3.010 -9.830 -19.352 1.00 94.88 196 THR A C 1
ATOM 1540 O O . THR A 1 196 ? 3.083 -10.108 -20.549 1.00 94.88 196 THR A O 1
ATOM 1543 N N . LEU A 1 197 ? 2.483 -8.673 -18.942 1.00 95.06 197 LEU A N 1
ATOM 1544 C CA . LEU A 1 197 ? 1.977 -7.644 -19.853 1.00 95.06 197 LEU A CA 1
ATOM 1545 C C . LEU A 1 197 ? 3.099 -6.993 -20.672 1.00 95.06 197 LEU A C 1
ATOM 1547 O O . LEU A 1 197 ? 2.911 -6.785 -21.868 1.00 95.06 197 LEU A O 1
ATOM 1551 N N . ALA A 1 198 ? 4.265 -6.745 -20.074 1.00 92.56 198 ALA A N 1
ATOM 1552 C CA . ALA A 1 198 ? 5.431 -6.183 -20.753 1.00 92.56 198 ALA A CA 1
ATOM 1553 C C . ALA A 1 198 ? 5.947 -7.096 -21.879 1.00 92.56 198 ALA A C 1
ATOM 1555 O O . ALA A 1 198 ? 6.465 -6.603 -22.877 1.00 92.56 198 ALA A O 1
ATOM 1556 N N . SER A 1 199 ? 5.751 -8.416 -21.764 1.00 88.75 199 SER A N 1
ATOM 1557 C CA . SER A 1 199 ? 6.103 -9.383 -22.817 1.00 88.75 199 SER A CA 1
ATOM 1558 C C . SER A 1 199 ? 5.144 -9.407 -24.018 1.00 88.75 199 SER A C 1
ATOM 1560 O O . SER A 1 199 ? 5.462 -10.003 -25.048 1.00 88.75 199 SER A O 1
ATOM 1562 N N . LYS A 1 200 ? 3.964 -8.778 -23.913 1.00 87.44 200 LYS A N 1
ATOM 1563 C CA . LYS A 1 200 ? 3.005 -8.691 -25.023 1.00 87.44 200 LYS A CA 1
ATOM 1564 C C . LYS A 1 200 ? 3.464 -7.648 -26.040 1.00 87.44 200 LYS A C 1
ATOM 1566 O O . LYS A 1 200 ? 4.116 -6.675 -25.684 1.00 87.44 200 LYS A O 1
ATOM 1571 N N . SER A 1 201 ? 3.067 -7.822 -27.300 1.00 77.69 201 SER A N 1
ATOM 1572 C CA . SER A 1 201 ? 3.437 -6.909 -28.390 1.00 77.69 201 SER A CA 1
ATOM 1573 C C . SER A 1 201 ? 2.792 -5.527 -28.272 1.00 77.69 201 SER A C 1
ATOM 1575 O O . SER A 1 201 ? 3.426 -4.525 -28.576 1.00 77.69 201 SER A O 1
ATOM 1577 N N . THR A 1 202 ? 1.532 -5.461 -27.839 1.00 84.81 202 THR A N 1
ATOM 1578 C CA . THR A 1 202 ? 0.770 -4.209 -27.748 1.00 84.81 202 THR A CA 1
ATOM 1579 C C . THR A 1 202 ? -0.104 -4.190 -26.504 1.00 84.81 202 THR A C 1
ATOM 1581 O O . THR A 1 202 ? -0.755 -5.189 -26.184 1.00 84.81 202 THR A O 1
ATOM 1584 N N . LEU A 1 203 ? -0.184 -3.031 -25.854 1.00 92.81 203 LEU A N 1
ATOM 1585 C CA . LEU A 1 203 ? -1.086 -2.762 -24.735 1.00 92.81 203 LEU A CA 1
ATOM 1586 C C . LEU A 1 203 ? -1.991 -1.564 -25.058 1.00 92.81 203 LEU A C 1
ATOM 1588 O O . LEU A 1 203 ? -1.531 -0.626 -25.721 1.00 92.81 203 LEU A O 1
ATOM 1592 N N . PRO A 1 204 ? -3.260 -1.571 -24.605 1.00 94.94 204 PRO A N 1
ATOM 1593 C CA . PRO A 1 204 ? -4.167 -0.458 -24.846 1.00 94.94 204 PRO A CA 1
ATOM 1594 C C . PRO A 1 204 ? -3.681 0.811 -24.126 1.00 94.94 204 PRO A C 1
ATOM 1596 O O . PRO A 1 204 ? -3.032 0.702 -23.077 1.00 94.94 204 PRO A O 1
ATOM 1599 N N . PRO A 1 205 ? -4.011 2.008 -24.646 1.00 95.69 205 PRO A N 1
ATOM 1600 C CA . PRO A 1 205 ? -3.729 3.259 -23.958 1.00 95.69 205 PRO A CA 1
ATOM 1601 C C . PRO A 1 205 ? -4.286 3.282 -22.532 1.00 95.69 205 PRO A C 1
ATOM 1603 O O . PRO A 1 205 ? -5.361 2.737 -22.270 1.00 95.69 205 PRO A O 1
ATOM 1606 N N . HIS A 1 206 ? -3.559 3.915 -21.617 1.00 93.38 206 HIS A N 1
ATOM 1607 C CA . HIS A 1 206 ? -3.949 4.082 -20.222 1.00 93.38 206 HIS A CA 1
ATOM 1608 C C . HIS A 1 206 ? -4.178 5.569 -19.893 1.00 93.38 206 HIS A C 1
ATOM 1610 O O . HIS A 1 206 ? -3.356 6.394 -20.293 1.00 93.38 206 HIS A O 1
ATOM 1616 N N . PRO A 1 207 ? -5.218 5.946 -19.119 1.00 91.38 207 PRO A N 1
ATOM 1617 C CA . PRO A 1 207 ? -5.507 7.351 -18.785 1.00 91.38 207 PRO A CA 1
ATOM 1618 C C . PRO A 1 207 ? -4.331 8.138 -18.182 1.00 91.38 207 PRO A C 1
ATOM 1620 O O . PRO A 1 207 ? -4.214 9.342 -18.386 1.00 91.38 207 PRO A O 1
ATOM 1623 N N . PHE A 1 208 ? -3.445 7.451 -17.458 1.00 92.81 208 PHE A N 1
ATOM 1624 C CA . PHE A 1 208 ? -2.267 8.039 -16.805 1.00 92.81 208 PHE A CA 1
ATOM 1625 C C . PHE A 1 208 ? -0.956 7.943 -17.592 1.00 92.81 208 PHE A C 1
ATOM 1627 O O . PHE A 1 208 ? 0.072 8.406 -17.106 1.00 92.81 208 PHE A O 1
ATOM 1634 N N . GLU A 1 209 ? -0.952 7.374 -18.798 1.00 94.00 209 GLU A N 1
ATOM 1635 C CA . GLU A 1 209 ? 0.299 7.160 -19.540 1.00 94.00 209 GLU A CA 1
ATOM 1636 C C . GLU A 1 209 ? 1.006 8.464 -19.924 1.00 94.00 209 GLU A C 1
ATOM 1638 O O . GLU A 1 209 ? 2.227 8.540 -19.944 1.00 94.00 209 GLU A O 1
ATOM 1643 N N . THR A 1 210 ? 0.260 9.538 -20.176 1.00 93.38 210 THR A N 1
ATOM 1644 C CA . THR A 1 210 ? 0.859 10.836 -20.514 1.00 93.38 210 THR A CA 1
ATOM 1645 C C . THR A 1 210 ? 1.641 11.420 -19.338 1.00 93.38 210 THR A C 1
ATOM 1647 O O . THR A 1 210 ? 2.672 12.054 -19.541 1.00 93.38 210 THR A O 1
ATOM 1650 N N . MET A 1 211 ? 1.211 11.144 -18.103 1.00 93.69 211 MET A N 1
ATOM 1651 C CA . MET A 1 211 ? 1.889 11.599 -16.887 1.00 93.69 211 MET A CA 1
ATOM 1652 C C . MET A 1 211 ? 3.210 10.864 -16.644 1.00 93.69 211 MET A C 1
ATOM 1654 O O . MET A 1 211 ? 4.089 11.414 -15.985 1.00 93.69 211 MET A O 1
ATOM 1658 N N . THR A 1 212 ? 3.380 9.655 -17.189 1.00 93.31 212 THR A N 1
ATOM 1659 C CA . THR A 1 212 ? 4.652 8.918 -17.122 1.00 93.31 212 THR A CA 1
ATOM 1660 C C . THR A 1 212 ? 5.612 9.307 -18.246 1.00 93.31 212 THR A C 1
ATOM 1662 O O . THR A 1 212 ? 6.821 9.111 -18.129 1.00 93.31 212 THR A O 1
ATOM 1665 N N . MET A 1 213 ? 5.083 9.892 -19.326 1.00 91.94 213 MET A N 1
ATOM 1666 C CA . MET A 1 213 ? 5.835 10.281 -20.523 1.00 91.94 213 MET A CA 1
ATOM 1667 C C . MET A 1 213 ? 6.219 11.764 -20.578 1.00 91.94 213 MET A C 1
ATOM 1669 O O . MET A 1 213 ? 6.789 12.206 -21.575 1.00 91.94 213 MET A O 1
ATOM 1673 N N . ASN A 1 214 ? 5.987 12.531 -19.511 1.00 82.62 214 ASN A N 1
ATOM 1674 C CA . ASN A 1 214 ? 6.596 13.853 -19.330 1.00 82.62 214 ASN A CA 1
ATOM 1675 C C . ASN A 1 214 ? 8.077 13.695 -18.947 1.00 82.62 214 ASN A C 1
ATOM 1677 O O . ASN A 1 214 ? 8.455 13.996 -17.822 1.00 82.62 214 ASN A O 1
ATOM 1681 N N . ILE A 1 215 ? 8.866 13.133 -19.866 1.00 74.00 215 ILE A N 1
ATOM 1682 C CA . ILE A 1 215 ? 10.256 12.695 -19.686 1.00 74.00 215 ILE A CA 1
ATOM 1683 C C . ILE A 1 215 ? 11.118 13.809 -19.073 1.00 74.00 215 ILE A C 1
ATOM 1685 O O . ILE A 1 215 ? 10.993 14.973 -19.451 1.00 74.00 215 ILE A O 1
ATOM 1689 N N . ASP A 1 216 ? 12.008 13.430 -18.151 1.00 85.94 216 ASP A N 1
ATOM 1690 C CA . ASP A 1 216 ? 12.982 14.339 -17.539 1.00 85.94 216 ASP A CA 1
ATOM 1691 C C . ASP A 1 216 ? 13.839 15.079 -18.587 1.00 85.94 216 ASP A C 1
ATOM 1693 O O . ASP A 1 216 ? 14.180 14.521 -19.632 1.00 85.94 216 ASP A O 1
ATOM 1697 N N . GLU A 1 217 ? 14.209 16.335 -18.313 1.00 85.12 217 GLU A N 1
ATOM 1698 C CA . GLU A 1 217 ? 14.951 17.177 -19.262 1.00 85.12 217 GLU A CA 1
ATOM 1699 C C . GLU A 1 217 ? 16.274 16.540 -19.714 1.00 85.12 217 GLU A C 1
ATOM 1701 O O . GLU A 1 217 ? 16.608 16.608 -20.899 1.00 85.12 217 GLU A O 1
ATOM 1706 N N . GLU A 1 218 ? 17.007 15.880 -18.810 1.00 85.88 218 GLU A N 1
ATOM 1707 C CA . GLU A 1 218 ? 18.279 15.221 -19.124 1.00 85.88 218 GLU A CA 1
ATOM 1708 C C . GLU A 1 218 ? 18.059 14.043 -20.082 1.00 85.88 218 GLU A C 1
ATOM 1710 O O . GLU A 1 218 ? 18.771 13.894 -21.080 1.00 85.88 218 GLU A O 1
ATOM 1715 N N . LEU A 1 219 ? 17.028 13.234 -19.825 1.00 85.50 219 LEU A N 1
ATOM 1716 C CA . LEU A 1 219 ? 16.666 12.100 -20.674 1.00 85.50 219 LEU A CA 1
ATOM 1717 C C . LEU A 1 219 ? 16.137 12.557 -22.039 1.00 85.50 219 LEU A C 1
ATOM 1719 O O . LEU A 1 219 ? 16.505 11.979 -23.062 1.00 85.50 219 LEU A O 1
ATOM 1723 N N . ASN A 1 220 ? 15.339 13.622 -22.082 1.00 86.38 220 ASN A N 1
ATOM 1724 C CA . ASN A 1 220 ? 14.850 14.193 -23.332 1.00 86.38 220 ASN A CA 1
ATOM 1725 C C . ASN A 1 220 ? 16.009 14.727 -24.197 1.00 86.38 220 ASN A C 1
ATOM 1727 O O . ASN A 1 220 ? 16.091 14.430 -25.389 1.00 86.38 220 ASN A O 1
ATOM 1731 N N . LEU A 1 221 ? 16.958 15.456 -23.597 1.00 85.69 221 LEU A N 1
ATOM 1732 C CA . LEU A 1 221 ? 18.164 15.916 -24.293 1.00 85.69 221 LEU A CA 1
ATOM 1733 C C . LEU A 1 221 ? 18.997 14.743 -24.824 1.00 85.69 221 LEU A C 1
ATOM 1735 O O . LEU A 1 221 ? 19.444 14.786 -25.972 1.00 85.69 221 LEU A O 1
ATOM 1739 N N . PHE A 1 222 ? 19.162 13.685 -24.027 1.00 86.44 222 PHE A N 1
ATOM 1740 C CA . PHE A 1 222 ? 19.867 12.479 -24.451 1.00 86.44 222 PHE A CA 1
ATOM 1741 C C . PHE A 1 222 ? 19.182 11.809 -25.649 1.00 86.44 222 PHE A C 1
ATOM 1743 O O . PHE A 1 222 ? 19.848 11.477 -26.624 1.00 86.44 222 PHE A O 1
ATOM 1750 N N . GLN A 1 223 ? 17.856 11.652 -25.620 1.00 83.94 223 GLN A N 1
ATOM 1751 C CA . GLN A 1 223 ? 17.088 11.066 -26.727 1.00 83.94 223 GLN A CA 1
ATOM 1752 C C . GLN A 1 223 ? 17.221 11.867 -28.026 1.00 83.94 223 GLN A C 1
ATOM 1754 O O . GLN A 1 223 ? 17.311 11.278 -29.101 1.00 83.94 223 GLN A O 1
ATOM 1759 N N . ILE A 1 224 ? 17.262 13.200 -27.942 1.00 82.94 224 ILE A N 1
ATOM 1760 C CA . ILE A 1 224 ? 17.468 14.074 -29.106 1.00 82.94 224 ILE A CA 1
ATOM 1761 C C . ILE A 1 224 ? 18.875 13.885 -29.691 1.00 82.94 224 ILE A C 1
ATOM 1763 O O . ILE A 1 224 ? 19.040 13.857 -30.910 1.00 82.94 224 ILE A O 1
ATOM 1767 N N . GLN A 1 225 ? 19.892 13.762 -28.834 1.00 85.25 225 GLN A N 1
ATOM 1768 C CA . GLN A 1 225 ? 21.288 13.578 -29.250 1.00 85.25 225 GLN A CA 1
ATOM 1769 C C . GLN A 1 225 ? 21.576 12.155 -29.748 1.00 85.25 225 GLN A C 1
ATOM 1771 O O . GLN A 1 225 ? 22.445 11.957 -30.599 1.00 85.25 225 GLN A O 1
ATOM 1776 N N . HIS A 1 226 ? 20.829 11.177 -29.241 1.00 82.38 226 HIS A N 1
ATOM 1777 C CA . HIS A 1 226 ? 21.008 9.752 -29.490 1.00 82.38 226 HIS A CA 1
ATOM 1778 C C . HIS A 1 226 ? 19.659 9.098 -29.835 1.00 82.38 226 HIS A C 1
ATOM 1780 O O . HIS A 1 226 ? 19.139 8.299 -29.049 1.00 82.38 226 HIS A O 1
ATOM 1786 N N . PRO A 1 227 ? 19.060 9.434 -30.994 1.00 78.62 227 PRO A N 1
ATOM 1787 C CA . PRO A 1 227 ? 17.759 8.899 -31.371 1.00 78.62 227 PRO A CA 1
ATOM 1788 C C . PRO A 1 227 ? 17.819 7.378 -31.523 1.00 78.62 227 PRO A C 1
ATOM 1790 O O . PRO A 1 227 ? 18.787 6.823 -32.050 1.00 78.62 227 PRO A O 1
ATOM 1793 N N . SER A 1 228 ? 16.758 6.701 -31.078 1.00 75.25 228 SER A N 1
ATOM 1794 C CA . SER A 1 228 ? 16.641 5.252 -31.243 1.00 75.25 228 SER A CA 1
ATOM 1795 C C . SER A 1 228 ? 16.631 4.887 -32.728 1.00 75.25 228 SER A C 1
ATOM 1797 O O . SER A 1 228 ? 15.949 5.523 -33.528 1.00 75.25 228 SER A O 1
ATOM 1799 N N . GLN A 1 229 ? 17.385 3.848 -33.084 1.00 74.81 229 GLN A N 1
ATOM 1800 C CA . GLN A 1 229 ? 17.494 3.354 -34.460 1.00 74.81 229 GLN A CA 1
ATOM 1801 C C . GLN A 1 229 ? 16.539 2.186 -34.756 1.00 74.81 229 GLN A C 1
ATOM 1803 O O . GLN A 1 229 ? 16.665 1.553 -35.798 1.00 74.81 229 GLN A O 1
ATOM 1808 N N . TRP A 1 230 ? 15.625 1.864 -33.836 1.00 72.88 230 TRP A N 1
ATOM 1809 C CA . TRP A 1 230 ? 14.770 0.681 -33.943 1.00 72.88 230 TRP A CA 1
ATOM 1810 C C . TRP A 1 230 ? 13.572 0.938 -34.851 1.00 72.88 230 TRP A C 1
ATOM 1812 O O . TRP A 1 230 ? 12.940 1.994 -34.785 1.00 72.88 230 TRP A O 1
ATOM 1822 N N . THR A 1 231 ? 13.223 -0.065 -35.645 1.00 70.44 231 THR A N 1
ATOM 1823 C CA . THR A 1 231 ? 11.961 -0.118 -36.386 1.00 70.44 231 THR A CA 1
ATOM 1824 C C . THR A 1 231 ? 10.852 -0.743 -35.530 1.00 70.44 231 THR A C 1
ATOM 1826 O O . THR A 1 231 ? 11.127 -1.475 -34.578 1.00 70.44 231 THR A O 1
ATOM 1829 N N . GLU A 1 232 ? 9.581 -0.467 -35.850 1.00 70.44 232 GLU A N 1
ATOM 1830 C CA . GLU A 1 232 ? 8.437 -1.082 -35.145 1.00 70.44 232 GLU A CA 1
ATOM 1831 C C . GLU A 1 232 ? 8.456 -2.618 -35.238 1.00 70.44 232 GLU A C 1
ATOM 1833 O O . GLU A 1 232 ? 8.090 -3.297 -34.278 1.00 70.44 232 GLU A O 1
ATOM 1838 N N . ASP A 1 233 ? 8.957 -3.160 -36.352 1.00 74.19 233 ASP A N 1
ATOM 1839 C CA . ASP A 1 233 ? 9.056 -4.602 -36.598 1.00 74.19 233 ASP A CA 1
ATOM 1840 C C . ASP A 1 233 ? 10.076 -5.299 -35.677 1.00 74.19 233 ASP A C 1
ATOM 1842 O O . ASP A 1 233 ? 9.912 -6.473 -35.345 1.00 74.19 233 ASP A O 1
ATOM 1846 N N . GLU A 1 234 ? 11.112 -4.586 -35.221 1.00 71.25 234 GLU A N 1
ATOM 1847 C CA . GLU A 1 234 ? 12.146 -5.114 -34.315 1.00 71.25 234 GLU A CA 1
ATOM 1848 C C . GLU A 1 234 ? 11.714 -5.102 -32.839 1.00 71.25 234 GLU A C 1
ATOM 1850 O O . GLU A 1 234 ? 12.342 -5.748 -31.993 1.00 71.25 234 GLU A O 1
ATOM 1855 N N . LEU A 1 235 ? 10.640 -4.379 -32.506 1.00 70.69 235 LEU A N 1
ATOM 1856 C CA . LEU A 1 235 ? 10.197 -4.166 -31.129 1.00 70.69 235 LEU A CA 1
ATOM 1857 C C . LEU A 1 235 ? 9.896 -5.480 -30.376 1.00 70.69 235 LEU A C 1
ATOM 1859 O O . LEU A 1 235 ? 10.365 -5.611 -29.244 1.00 70.69 235 LEU A O 1
ATOM 1863 N N . PRO A 1 236 ? 9.191 -6.482 -30.946 1.00 73.81 236 PRO A N 1
ATOM 1864 C CA . PRO A 1 236 ? 8.857 -7.706 -30.214 1.00 73.81 236 PRO A CA 1
ATOM 1865 C C . PRO A 1 236 ? 10.082 -8.529 -29.795 1.00 73.81 236 PRO A C 1
ATOM 1867 O O . PRO A 1 236 ? 10.128 -9.027 -28.672 1.00 73.81 236 PRO A O 1
ATOM 1870 N N . GLU A 1 237 ? 11.081 -8.661 -30.673 1.00 73.19 237 GLU A N 1
ATOM 1871 C CA . GLU A 1 237 ? 12.321 -9.391 -30.378 1.00 73.19 237 GLU A CA 1
ATOM 1872 C C . GLU A 1 237 ? 13.164 -8.635 -29.343 1.00 73.19 237 GLU A C 1
ATOM 1874 O O . GLU A 1 237 ? 13.662 -9.219 -28.377 1.00 73.19 237 GLU A O 1
ATOM 1879 N N . ARG A 1 238 ? 13.272 -7.310 -29.489 1.00 71.94 238 ARG A N 1
ATOM 1880 C CA . ARG A 1 238 ? 14.028 -6.469 -28.553 1.00 71.94 238 ARG A CA 1
ATOM 1881 C C . ARG A 1 238 ? 13.394 -6.425 -27.169 1.00 71.94 238 ARG A C 1
ATOM 1883 O O . ARG A 1 238 ? 14.124 -6.481 -26.187 1.00 71.94 238 ARG A O 1
ATOM 1890 N N . LEU A 1 239 ? 12.063 -6.415 -27.065 1.00 71.75 239 LEU A N 1
ATOM 1891 C CA . LEU A 1 239 ? 11.367 -6.510 -25.778 1.00 71.75 239 LEU A CA 1
ATOM 1892 C C . LEU A 1 239 ? 11.685 -7.816 -25.033 1.00 71.75 239 LEU A C 1
ATOM 1894 O O . LEU A 1 239 ? 11.659 -7.820 -23.805 1.00 71.75 239 LEU A O 1
ATOM 1898 N N . GLN A 1 240 ? 12.005 -8.914 -25.721 1.00 71.44 240 GLN A N 1
ATOM 1899 C CA . GLN A 1 240 ? 12.382 -10.171 -25.061 1.00 71.44 240 GLN A CA 1
ATOM 1900 C C . GLN A 1 240 ? 13.814 -10.147 -24.514 1.00 71.44 240 GLN A C 1
ATOM 1902 O O . GLN A 1 240 ? 14.071 -10.736 -23.467 1.00 71.44 240 GLN A O 1
ATOM 1907 N N . ASN A 1 241 ? 14.719 -9.437 -25.190 1.00 76.19 241 ASN A N 1
ATOM 1908 C CA . ASN A 1 241 ? 16.144 -9.374 -24.845 1.00 76.19 241 ASN A CA 1
ATOM 1909 C C . ASN A 1 241 ? 16.538 -8.105 -24.069 1.00 76.19 241 ASN A C 1
ATOM 1911 O O . ASN A 1 241 ? 17.714 -7.891 -23.785 1.00 76.19 241 ASN A O 1
ATOM 1915 N N . LEU A 1 242 ? 15.567 -7.254 -23.736 1.00 84.69 242 LEU A N 1
ATOM 1916 C CA . LEU A 1 242 ? 15.795 -5.993 -23.045 1.00 84.69 242 LEU A CA 1
ATOM 1917 C C . LEU A 1 242 ? 16.268 -6.227 -21.606 1.00 84.69 242 LEU A C 1
ATOM 1919 O O . LEU A 1 242 ? 15.577 -6.872 -20.813 1.00 84.69 242 LEU A O 1
ATOM 1923 N N . ASN A 1 243 ? 17.394 -5.611 -21.238 1.00 89.81 243 ASN A N 1
ATOM 1924 C CA . ASN A 1 243 ? 17.816 -5.536 -19.844 1.00 89.81 243 ASN A CA 1
ATOM 1925 C C . ASN A 1 243 ? 16.815 -4.675 -19.067 1.00 89.81 243 ASN A C 1
ATOM 1927 O O . ASN A 1 243 ? 16.806 -3.446 -19.149 1.00 89.81 243 ASN A O 1
ATOM 1931 N N . ARG A 1 244 ? 15.942 -5.346 -18.317 1.00 92.56 244 ARG A N 1
ATOM 1932 C CA . ARG A 1 244 ? 14.955 -4.715 -17.448 1.00 92.56 244 ARG A CA 1
ATOM 1933 C C . ARG A 1 244 ? 14.810 -5.449 -16.125 1.00 92.56 244 ARG A C 1
ATOM 1935 O O . ARG A 1 244 ? 15.228 -6.603 -15.968 1.00 92.56 244 ARG A O 1
ATOM 1942 N N . LEU A 1 245 ? 14.179 -4.763 -15.188 1.00 95.38 245 LEU A N 1
ATOM 1943 C CA . LEU A 1 245 ? 13.671 -5.338 -13.961 1.00 95.38 245 LEU A CA 1
ATOM 1944 C C . LEU A 1 245 ? 12.427 -4.561 -13.528 1.00 95.38 245 LEU A C 1
ATOM 1946 O O . LEU A 1 245 ? 12.503 -3.348 -13.320 1.00 95.38 245 LEU A O 1
ATOM 1950 N N . LEU A 1 246 ? 11.300 -5.256 -13.392 1.00 97.00 246 LEU A N 1
ATOM 1951 C CA . LEU A 1 246 ? 10.140 -4.740 -12.678 1.00 97.00 246 LEU A CA 1
ATOM 1952 C C . LEU A 1 246 ? 10.163 -5.295 -11.250 1.00 97.00 246 LEU A C 1
ATOM 1954 O O . LEU A 1 246 ? 10.294 -6.498 -11.021 1.00 97.00 246 LEU A O 1
ATOM 1958 N N . GLU A 1 247 ? 10.051 -4.409 -10.275 1.00 97.50 247 GLU A N 1
ATOM 1959 C CA . GLU A 1 247 ? 10.017 -4.737 -8.855 1.00 97.50 247 GLU A CA 1
ATOM 1960 C C . GLU A 1 247 ? 8.871 -4.000 -8.177 1.00 97.50 247 GLU A C 1
ATOM 1962 O O . GLU A 1 247 ? 8.280 -3.070 -8.726 1.00 97.50 247 GLU A O 1
ATOM 1967 N N . VAL A 1 248 ? 8.568 -4.417 -6.955 1.00 97.62 248 VAL A N 1
ATOM 1968 C CA . VAL A 1 248 ? 7.628 -3.707 -6.103 1.00 97.62 248 VAL A CA 1
ATOM 1969 C C . VAL A 1 248 ? 8.095 -3.752 -4.660 1.00 97.62 248 VAL A C 1
ATOM 1971 O O . VAL A 1 248 ? 8.426 -4.817 -4.141 1.00 97.62 248 VAL A O 1
ATOM 1974 N N . TYR A 1 249 ? 8.141 -2.593 -4.014 1.00 96.62 249 TYR A N 1
ATOM 1975 C CA . TYR A 1 249 ? 8.470 -2.466 -2.604 1.00 96.62 249 TYR A CA 1
ATOM 1976 C C . TYR A 1 249 ? 7.268 -1.931 -1.845 1.00 96.62 249 TYR A C 1
ATOM 1978 O O . TYR A 1 249 ? 6.992 -0.738 -1.855 1.00 96.62 249 TYR A O 1
ATOM 1986 N N . VAL A 1 250 ? 6.544 -2.833 -1.182 1.00 94.88 250 VAL A N 1
ATOM 1987 C CA . VAL A 1 250 ? 5.263 -2.526 -0.537 1.00 94.88 250 VAL A CA 1
ATOM 1988 C C . VAL A 1 250 ? 4.285 -1.947 -1.571 1.00 94.88 250 VAL A C 1
ATOM 1990 O O . VAL A 1 250 ? 3.716 -2.726 -2.330 1.00 94.88 250 VAL A O 1
ATOM 1993 N N . ASP A 1 251 ? 4.096 -0.629 -1.609 1.00 94.94 251 ASP A N 1
ATOM 1994 C CA . ASP A 1 251 ? 3.223 0.144 -2.499 1.00 94.94 251 ASP A CA 1
ATOM 1995 C C . ASP A 1 251 ? 3.950 0.797 -3.688 1.00 94.94 251 ASP A C 1
ATOM 1997 O O . ASP A 1 251 ? 3.282 1.250 -4.620 1.00 94.94 251 ASP A O 1
ATOM 2001 N N . ASP A 1 252 ? 5.285 0.811 -3.690 1.00 96.62 252 ASP A N 1
ATOM 2002 C CA . ASP A 1 252 ? 6.108 1.407 -4.743 1.00 96.62 252 ASP A CA 1
ATOM 2003 C C . ASP A 1 252 ? 6.420 0.387 -5.850 1.00 96.62 252 ASP A C 1
ATOM 2005 O O . ASP A 1 252 ? 7.292 -0.471 -5.708 1.00 96.62 252 ASP A O 1
ATOM 2009 N N . PHE A 1 253 ? 5.735 0.492 -6.987 1.00 97.94 253 PHE A N 1
ATOM 2010 C CA . PHE A 1 253 ? 6.052 -0.250 -8.208 1.00 97.94 253 PHE A CA 1
ATOM 2011 C C . PHE A 1 253 ? 7.205 0.429 -8.939 1.00 97.94 253 PHE A C 1
ATOM 2013 O O . PHE A 1 253 ? 7.076 1.565 -9.392 1.00 97.94 253 PHE A O 1
ATOM 2020 N N . VAL A 1 254 ? 8.319 -0.276 -9.095 1.00 97.75 254 VAL A N 1
ATOM 2021 C CA . VAL A 1 254 ? 9.563 0.253 -9.656 1.00 97.75 254 VAL A CA 1
ATOM 2022 C C . VAL A 1 254 ? 9.868 -0.442 -10.976 1.00 97.75 254 VAL A C 1
ATOM 2024 O O . VAL A 1 254 ? 9.895 -1.668 -11.056 1.00 97.75 254 VAL A O 1
ATOM 2027 N N . ALA A 1 255 ? 10.159 0.341 -12.010 1.00 97.12 255 ALA A N 1
ATOM 2028 C CA . ALA A 1 255 ? 10.765 -0.157 -13.235 1.00 97.12 255 ALA A CA 1
ATOM 2029 C C . ALA A 1 255 ? 12.187 0.372 -13.370 1.00 97.12 255 ALA A C 1
ATOM 2031 O O . ALA A 1 255 ? 12.413 1.575 -13.251 1.00 97.12 255 ALA A O 1
ATOM 2032 N N . ALA A 1 256 ? 13.118 -0.522 -13.682 1.00 96.31 256 ALA A N 1
ATOM 2033 C CA . ALA A 1 256 ? 14.448 -0.200 -14.171 1.00 96.31 256 ALA A CA 1
ATOM 2034 C C . ALA A 1 256 ? 14.583 -0.788 -15.575 1.00 96.31 256 ALA A C 1
ATOM 2036 O O . ALA A 1 256 ? 14.357 -1.986 -15.766 1.00 96.31 256 ALA A O 1
ATOM 2037 N N . ILE A 1 257 ? 14.925 0.036 -16.563 1.00 94.38 257 ILE A N 1
ATOM 2038 C CA . ILE A 1 257 ? 15.053 -0.394 -17.959 1.00 94.38 257 ILE A CA 1
ATOM 2039 C C . ILE A 1 257 ? 16.299 0.223 -18.576 1.00 94.38 257 ILE A C 1
ATOM 2041 O O . ILE A 1 257 ? 16.508 1.429 -18.489 1.00 94.38 257 ILE A O 1
ATOM 2045 N N . GLN A 1 258 ? 17.104 -0.589 -19.248 1.00 92.00 258 GLN A N 1
ATOM 2046 C CA . GLN A 1 258 ? 18.252 -0.130 -20.018 1.00 92.00 258 GLN A CA 1
ATOM 2047 C C . GLN A 1 258 ? 17.836 0.205 -21.456 1.00 92.00 258 GLN A C 1
ATOM 2049 O O . GLN A 1 258 ? 18.149 -0.505 -22.405 1.00 92.00 258 GLN A O 1
ATOM 2054 N N . CYS A 1 259 ? 17.011 1.240 -21.608 1.00 88.12 259 CYS A N 1
ATOM 2055 C CA . CYS A 1 259 ? 16.558 1.729 -22.906 1.00 88.12 259 CYS A CA 1
ATOM 2056 C C . CYS A 1 259 ? 16.015 3.146 -22.763 1.00 88.12 259 CYS A C 1
ATOM 2058 O O . CYS A 1 259 ? 15.280 3.443 -21.829 1.00 88.12 259 CYS A O 1
ATOM 2060 N N . THR A 1 260 ? 16.310 4.008 -23.729 1.00 89.06 260 THR A N 1
ATOM 2061 C CA . THR A 1 260 ? 15.773 5.371 -23.778 1.00 89.06 260 THR A CA 1
ATOM 2062 C C . THR A 1 260 ? 14.722 5.550 -24.870 1.00 89.06 260 THR A C 1
ATOM 2064 O O . THR A 1 260 ? 14.271 6.666 -25.082 1.00 89.06 260 THR A O 1
ATOM 2067 N N . ASN A 1 261 ? 14.294 4.498 -25.577 1.00 87.25 261 ASN A N 1
ATOM 2068 C CA . ASN A 1 261 ? 13.275 4.619 -26.622 1.00 87.25 261 ASN A CA 1
ATOM 2069 C C . ASN A 1 261 ? 11.894 4.955 -26.004 1.00 87.25 261 ASN A C 1
ATOM 2071 O O . ASN A 1 261 ? 11.370 4.145 -25.234 1.00 87.25 261 ASN A O 1
ATOM 2075 N N . PRO A 1 262 ? 11.253 6.086 -26.368 1.00 88.75 262 PRO A N 1
ATOM 2076 C CA . PRO A 1 262 ? 9.972 6.494 -25.787 1.00 88.75 262 PRO A CA 1
ATOM 2077 C C . PRO A 1 262 ? 8.840 5.471 -25.935 1.00 88.75 262 PRO A C 1
ATOM 2079 O O . PRO A 1 262 ? 8.011 5.362 -25.038 1.00 88.75 262 PRO A O 1
ATOM 2082 N N . GLN A 1 263 ? 8.802 4.700 -27.027 1.00 88.06 263 GLN A N 1
ATOM 2083 C CA . GLN A 1 263 ? 7.773 3.675 -27.240 1.00 88.06 263 GLN A CA 1
ATOM 2084 C C . GLN A 1 263 ? 7.947 2.493 -26.286 1.00 88.06 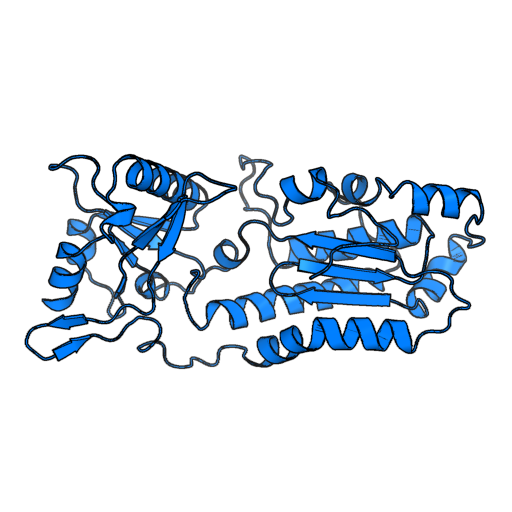263 GLN A C 1
ATOM 2086 O O . GLN A 1 263 ? 6.970 1.977 -25.747 1.00 88.06 263 GLN A O 1
ATOM 2091 N N . VAL A 1 264 ? 9.195 2.101 -26.015 1.00 89.75 264 VAL A N 1
ATOM 2092 C CA . VAL A 1 264 ? 9.513 1.051 -25.037 1.00 89.75 264 VAL A CA 1
ATOM 2093 C C . VAL A 1 264 ? 9.141 1.511 -23.633 1.00 89.75 264 VAL A C 1
ATOM 2095 O O . VAL A 1 264 ? 8.511 0.760 -22.890 1.00 89.75 264 VAL A O 1
ATOM 2098 N N . LEU A 1 265 ? 9.494 2.746 -23.277 1.00 93.88 265 LEU A N 1
ATOM 2099 C CA . LEU A 1 265 ? 9.169 3.323 -21.973 1.00 93.88 265 LEU A CA 1
ATOM 2100 C C . LEU A 1 265 ? 7.656 3.435 -21.771 1.00 93.88 265 LEU A C 1
ATOM 2102 O O . LEU A 1 265 ? 7.145 2.978 -20.750 1.00 93.88 265 LEU A O 1
ATOM 2106 N N . LEU A 1 266 ? 6.928 3.926 -22.777 1.00 94.25 266 LEU A N 1
ATOM 2107 C CA . LEU A 1 266 ? 5.467 3.983 -22.767 1.00 94.25 266 LEU A CA 1
ATOM 2108 C C . LEU A 1 266 ? 4.840 2.591 -22.620 1.00 94.25 266 LEU A C 1
ATOM 2110 O O . LEU A 1 266 ? 3.904 2.417 -21.839 1.00 94.25 266 LEU A O 1
ATOM 2114 N N . HIS A 1 267 ? 5.356 1.588 -23.334 1.00 93.94 267 HIS A N 1
ATOM 2115 C CA . HIS A 1 267 ? 4.873 0.209 -23.232 1.00 93.94 267 HIS A CA 1
ATOM 2116 C C . HIS A 1 267 ? 5.011 -0.348 -21.811 1.00 93.94 267 HIS A C 1
ATOM 2118 O O . HIS A 1 267 ? 4.063 -0.925 -21.280 1.00 93.94 267 HIS A O 1
ATOM 2124 N N . HIS A 1 268 ? 6.146 -0.113 -21.150 1.00 95.50 268 HIS A N 1
ATOM 2125 C CA . HIS A 1 268 ? 6.351 -0.567 -19.772 1.00 95.50 268 HIS A CA 1
ATOM 2126 C C . HIS A 1 268 ? 5.561 0.259 -18.749 1.00 95.50 268 HIS A C 1
ATOM 2128 O O . HIS A 1 268 ? 5.069 -0.303 -17.769 1.00 95.50 268 HIS A O 1
ATOM 2134 N N . SER A 1 269 ? 5.351 1.557 -18.995 1.00 97.00 269 SER A N 1
ATOM 2135 C CA . SER A 1 269 ? 4.396 2.360 -18.223 1.00 97.00 269 SER A CA 1
ATOM 2136 C C . SER A 1 269 ? 2.990 1.775 -18.307 1.00 97.00 269 SER A C 1
ATOM 2138 O O . SER A 1 269 ? 2.370 1.539 -17.273 1.00 97.00 269 SER A O 1
ATOM 2140 N N . ARG A 1 270 ? 2.506 1.450 -19.512 1.00 97.12 270 ARG A N 1
ATOM 2141 C CA . ARG A 1 270 ? 1.212 0.777 -19.704 1.00 97.12 270 ARG A CA 1
ATOM 2142 C C . ARG A 1 270 ? 1.162 -0.566 -18.984 1.00 97.12 270 ARG A C 1
ATOM 2144 O O . ARG A 1 270 ? 0.162 -0.850 -18.333 1.00 97.12 270 ARG A O 1
ATOM 2151 N N . ALA A 1 271 ? 2.218 -1.375 -19.080 1.00 97.06 271 ALA A N 1
ATOM 2152 C CA . ALA A 1 271 ? 2.274 -2.685 -18.436 1.00 97.06 271 ALA A CA 1
ATOM 2153 C C . ALA A 1 271 ? 2.070 -2.580 -16.919 1.00 97.06 271 ALA A C 1
ATOM 2155 O O . ALA A 1 271 ? 1.229 -3.290 -16.373 1.00 97.06 271 ALA A O 1
ATOM 2156 N N . LEU A 1 272 ? 2.770 -1.655 -16.257 1.00 97.81 272 LEU A N 1
ATOM 2157 C CA . LEU A 1 272 ? 2.625 -1.435 -14.818 1.00 97.81 272 LEU A CA 1
ATOM 2158 C C . LEU A 1 272 ? 1.272 -0.823 -14.446 1.00 97.81 272 LEU A C 1
ATOM 2160 O O . LEU A 1 272 ? 0.625 -1.313 -13.526 1.00 97.81 272 LEU A O 1
ATOM 2164 N N . LEU A 1 273 ? 0.813 0.201 -15.171 1.00 97.00 273 LEU A N 1
ATOM 2165 C CA . LEU A 1 273 ? -0.474 0.855 -14.910 1.00 97.00 273 LEU A CA 1
ATOM 2166 C C . LEU A 1 273 ? -1.643 -0.144 -14.999 1.00 97.00 273 LEU A C 1
ATOM 2168 O O . LEU A 1 273 ? -2.435 -0.264 -14.064 1.00 97.00 273 LEU A O 1
ATOM 2172 N N . HIS A 1 274 ? -1.702 -0.932 -16.080 1.00 96.44 274 HIS A N 1
ATOM 2173 C CA . HIS A 1 274 ? -2.731 -1.963 -16.255 1.00 96.44 274 HIS A CA 1
ATOM 2174 C C . HIS A 1 274 ? -2.603 -3.096 -15.238 1.00 96.44 274 HIS A C 1
ATOM 2176 O O . HIS A 1 274 ? -3.617 -3.605 -14.764 1.00 96.44 274 HIS A O 1
ATOM 2182 N N . ALA A 1 275 ? -1.381 -3.491 -14.876 1.00 97.19 275 ALA A N 1
ATOM 2183 C CA . ALA A 1 275 ? -1.182 -4.515 -13.860 1.00 97.19 275 ALA A CA 1
ATOM 2184 C C . ALA A 1 275 ? -1.684 -4.061 -12.484 1.00 97.19 275 ALA A C 1
ATOM 2186 O O . ALA A 1 275 ? -2.421 -4.805 -11.838 1.00 97.19 275 ALA A O 1
ATOM 2187 N N . ILE A 1 276 ? -1.376 -2.826 -12.073 1.00 96.25 276 ILE A N 1
ATOM 2188 C CA . ILE A 1 276 ? -1.894 -2.249 -10.827 1.00 96.25 276 ILE A CA 1
ATOM 2189 C C . ILE A 1 276 ? -3.426 -2.240 -10.852 1.00 96.25 276 ILE A C 1
ATOM 2191 O O . ILE A 1 276 ? -4.039 -2.723 -9.906 1.00 96.25 276 ILE A O 1
ATOM 2195 N N . HIS A 1 277 ? -4.048 -1.788 -11.947 1.00 93.06 277 HIS A N 1
ATOM 2196 C CA . HIS A 1 277 ? -5.511 -1.757 -12.084 1.00 93.06 277 HIS A CA 1
ATOM 2197 C C . HIS A 1 277 ? -6.152 -3.152 -12.084 1.00 93.06 277 HIS A C 1
ATOM 2199 O O . HIS A 1 277 ? -7.306 -3.301 -11.688 1.00 93.06 277 HIS A O 1
ATOM 2205 N N . SER A 1 278 ? -5.419 -4.183 -12.516 1.00 93.06 278 SER A N 1
ATOM 2206 C CA . SER A 1 278 ? -5.914 -5.563 -12.509 1.00 93.06 278 SER A CA 1
ATOM 2207 C C . SER A 1 278 ? -5.965 -6.186 -11.111 1.00 93.06 278 SER A C 1
ATOM 2209 O O . SER A 1 278 ? -6.817 -7.035 -10.860 1.00 93.06 278 SER A O 1
ATOM 2211 N N . ILE A 1 279 ? -5.073 -5.763 -10.207 1.00 93.94 279 ILE A N 1
ATOM 2212 C CA . ILE A 1 279 ? -5.022 -6.245 -8.818 1.00 93.94 279 ILE A CA 1
ATOM 2213 C C . ILE A 1 279 ? -5.853 -5.357 -7.899 1.00 93.94 279 ILE A C 1
ATOM 2215 O O . ILE A 1 279 ? -6.583 -5.847 -7.041 1.00 93.94 279 ILE A O 1
ATOM 2219 N N . PHE A 1 280 ? -5.743 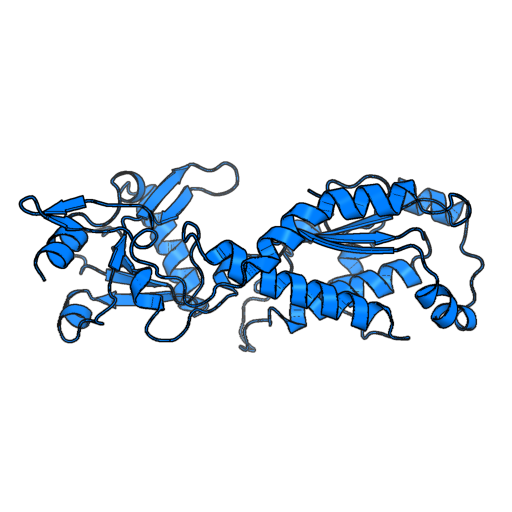-4.047 -8.094 1.00 91.44 280 PHE A N 1
ATOM 2220 C CA . PHE A 1 280 ? -6.430 -3.027 -7.326 1.00 91.44 280 PHE A CA 1
ATOM 2221 C C . PHE A 1 280 ? -7.424 -2.336 -8.250 1.00 91.44 280 PHE A C 1
ATOM 2223 O O . PHE A 1 280 ? -7.080 -1.330 -8.872 1.00 91.44 280 PHE A O 1
ATOM 2230 N N . PRO A 1 281 ? -8.643 -2.877 -8.387 1.00 81.81 281 PRO A N 1
ATOM 2231 C CA . PRO A 1 281 ? -9.623 -2.273 -9.260 1.00 81.81 281 PRO A CA 1
ATOM 2232 C C . PRO A 1 281 ? -9.979 -0.870 -8.766 1.00 81.81 281 PRO A C 1
ATOM 2234 O O . PRO A 1 281 ? -10.023 -0.580 -7.566 1.00 81.81 281 PRO A O 1
ATOM 2237 N N . ALA A 1 282 ? -10.278 -0.010 -9.729 1.00 71.69 282 ALA A N 1
ATOM 2238 C CA . ALA A 1 282 ? -11.127 1.143 -9.506 1.00 71.69 282 ALA A CA 1
ATOM 2239 C C . ALA A 1 282 ? -12.425 0.704 -8.795 1.00 71.69 282 ALA A C 1
ATOM 2241 O O . ALA A 1 282 ? -12.974 -0.348 -9.134 1.00 71.69 282 ALA A O 1
ATOM 2242 N N . ALA A 1 283 ? -12.932 1.485 -7.833 1.00 62.09 283 ALA A N 1
ATOM 2243 C CA . ALA A 1 283 ? -14.259 1.244 -7.281 1.00 62.09 283 ALA A CA 1
ATOM 2244 C C . ALA A 1 283 ? -15.297 1.085 -8.413 1.00 62.09 283 ALA A C 1
ATOM 2246 O O . ALA A 1 283 ? -15.260 1.834 -9.391 1.00 62.09 283 ALA A O 1
ATOM 2247 N N . PRO A 1 284 ? -16.222 0.120 -8.291 1.00 51.50 284 PRO A N 1
ATOM 2248 C CA . PRO A 1 284 ? -17.120 -0.292 -9.371 1.00 51.50 284 PRO A CA 1
ATOM 2249 C C . PRO A 1 284 ? -18.236 0.716 -9.714 1.00 51.50 284 PRO A C 1
ATOM 2251 O O . PRO A 1 284 ? -19.096 0.398 -10.534 1.00 51.50 284 PRO A O 1
ATOM 2254 N N . ASP A 1 285 ? -18.259 1.898 -9.092 1.00 55.53 285 ASP A N 1
ATOM 2255 C CA . ASP A 1 285 ? -19.354 2.866 -9.202 1.00 55.53 285 ASP A CA 1
ATOM 2256 C C . ASP A 1 285 ? -19.132 3.868 -10.363 1.00 55.53 285 ASP A C 1
ATOM 2258 O O . ASP A 1 285 ? -18.104 4.551 -10.392 1.00 55.53 285 ASP A O 1
ATOM 2262 N N . PRO A 1 286 ? -20.063 3.982 -11.332 1.00 47.91 286 PRO A N 1
ATOM 2263 C CA . PRO A 1 286 ? -19.996 4.981 -12.401 1.00 47.91 286 PRO A CA 1
ATOM 2264 C C . PRO A 1 286 ? -20.120 6.442 -11.926 1.00 47.91 286 PRO A C 1
ATOM 2266 O O . PRO A 1 286 ? -19.695 7.327 -12.666 1.00 47.91 286 PRO A O 1
ATOM 2269 N N . ASP A 1 287 ? -20.638 6.703 -10.720 1.00 53.31 287 ASP A N 1
ATOM 2270 C CA . ASP A 1 287 ? -20.695 8.039 -10.103 1.00 53.31 287 ASP A CA 1
ATOM 2271 C C . ASP A 1 287 ? -19.478 8.325 -9.193 1.00 53.31 287 ASP A C 1
ATOM 2273 O O . ASP A 1 287 ? -19.470 9.301 -8.434 1.00 53.31 287 ASP A O 1
ATOM 2277 N N . ARG A 1 288 ? -18.439 7.473 -9.233 1.00 60.56 288 ARG A N 1
ATOM 2278 C CA . ARG A 1 288 ? -17.294 7.580 -8.320 1.00 60.56 288 ARG A CA 1
ATOM 2279 C C . ARG A 1 288 ? -16.485 8.854 -8.520 1.00 60.56 288 ARG A C 1
ATOM 2281 O O . ARG A 1 288 ? -16.363 9.395 -9.619 1.00 60.56 288 ARG A O 1
ATOM 2288 N N . ASP A 1 289 ? -15.818 9.233 -7.435 1.00 60.81 289 ASP A N 1
ATOM 2289 C CA . ASP A 1 289 ? -14.764 10.235 -7.453 1.00 60.81 289 ASP A CA 1
ATOM 2290 C C . ASP A 1 289 ? -13.666 9.825 -8.460 1.00 60.81 289 ASP A C 1
ATOM 2292 O O . ASP A 1 289 ? -13.049 8.764 -8.287 1.00 60.81 289 ASP A O 1
ATOM 2296 N N . PRO A 1 290 ? -13.393 10.640 -9.497 1.00 55.94 290 PRO A N 1
ATOM 2297 C CA . PRO A 1 290 ? -12.277 10.427 -10.417 1.00 55.94 290 PRO A CA 1
ATOM 2298 C C . PRO A 1 290 ? -10.922 10.284 -9.708 1.00 55.94 290 PRO A C 1
ATOM 2300 O O . PRO A 1 290 ? -9.986 9.740 -10.289 1.00 55.94 290 PRO A O 1
ATOM 2303 N N . ASP A 1 291 ? -10.812 10.737 -8.455 1.00 62.72 291 ASP A N 1
ATOM 2304 C CA . ASP A 1 291 ? -9.612 10.606 -7.638 1.00 62.72 291 ASP A CA 1
ATOM 2305 C C . ASP A 1 291 ? -9.465 9.229 -6.956 1.00 62.72 291 ASP A C 1
ATOM 2307 O O . ASP A 1 291 ? -8.439 8.987 -6.310 1.00 62.72 291 ASP A O 1
ATOM 2311 N N . ASP A 1 292 ? -10.422 8.297 -7.068 1.00 74.38 292 ASP A N 1
ATOM 2312 C CA . ASP A 1 292 ? -10.313 6.931 -6.514 1.00 74.38 292 ASP A CA 1
ATOM 2313 C C . ASP A 1 292 ? -9.528 5.957 -7.420 1.00 74.38 292 ASP A C 1
ATOM 2315 O O . ASP A 1 292 ? -9.787 4.755 -7.525 1.00 74.38 292 ASP A O 1
ATOM 2319 N N . GLU A 1 293 ? -8.519 6.465 -8.106 1.00 86.56 293 GLU A N 1
ATOM 2320 C CA . GLU A 1 293 ? -7.588 5.632 -8.855 1.00 86.56 293 GLU A CA 1
ATOM 2321 C C . GLU A 1 293 ? -6.605 4.922 -7.902 1.00 86.56 293 GLU A C 1
ATOM 2323 O O . GLU A 1 293 ? -6.195 5.490 -6.876 1.00 86.56 293 GLU A O 1
ATOM 2328 N N . PRO A 1 294 ? -6.237 3.656 -8.182 1.00 90.81 294 PRO A N 1
ATOM 2329 C CA . PRO A 1 294 ? -5.294 2.911 -7.354 1.00 90.81 294 PRO A CA 1
ATOM 2330 C C . PRO A 1 294 ? -3.885 3.477 -7.442 1.00 90.81 294 PRO A C 1
ATOM 2332 O O . PRO A 1 294 ? -3.178 3.493 -6.440 1.00 90.81 294 PRO A O 1
ATOM 2335 N N . VAL A 1 295 ? -3.502 4.006 -8.603 1.00 93.75 295 VAL A N 1
ATOM 2336 C CA . VAL A 1 295 ? -2.257 4.749 -8.769 1.00 93.75 295 VAL A CA 1
ATOM 2337 C C . VAL A 1 295 ? -2.456 6.170 -8.252 1.00 93.75 295 VAL A C 1
ATOM 2339 O O . VAL A 1 295 ? -3.418 6.855 -8.597 1.00 93.75 295 VAL A O 1
ATOM 2342 N N . SER A 1 296 ? -1.527 6.636 -7.427 1.00 92.69 296 SER A N 1
ATOM 2343 C CA . SER A 1 296 ? -1.601 7.941 -6.786 1.00 92.69 296 SER A CA 1
ATOM 2344 C C . SER A 1 296 ? -1.434 9.090 -7.787 1.00 92.69 296 SER A C 1
ATOM 2346 O O . SER A 1 296 ? -0.323 9.495 -8.134 1.00 92.69 296 SER A O 1
ATOM 2348 N N . LEU A 1 297 ? -2.557 9.683 -8.210 1.00 91.12 297 LEU A N 1
ATOM 2349 C CA . LEU A 1 297 ? -2.572 10.853 -9.099 1.00 91.12 297 LEU A CA 1
ATOM 2350 C C . LEU A 1 297 ? -1.741 12.014 -8.535 1.00 91.12 297 LEU A C 1
ATOM 2352 O O . LEU A 1 297 ? -0.982 12.657 -9.256 1.00 91.12 297 LEU A O 1
ATOM 2356 N N . LYS A 1 298 ? -1.815 12.248 -7.219 1.00 90.25 298 LYS A N 1
ATOM 2357 C CA . LYS A 1 298 ? -1.008 13.269 -6.539 1.00 90.25 298 LYS A CA 1
ATOM 2358 C C . LYS A 1 298 ? 0.492 13.063 -6.776 1.00 90.25 298 LYS A C 1
ATOM 2360 O O . LYS A 1 298 ? 1.203 14.034 -7.014 1.00 90.25 298 LYS A O 1
ATOM 2365 N N . LYS A 1 299 ? 0.962 11.818 -6.701 1.00 92.62 299 LYS A N 1
ATOM 2366 C CA . LYS A 1 299 ? 2.368 11.439 -6.889 1.00 92.62 299 LYS A CA 1
ATOM 2367 C C . LYS A 1 299 ? 2.790 11.535 -8.354 1.00 92.62 299 LYS A C 1
ATOM 2369 O O . LYS A 1 299 ? 3.872 12.036 -8.651 1.00 92.62 299 LYS A O 1
ATOM 2374 N N . LEU A 1 300 ? 1.903 11.150 -9.274 1.00 93.06 300 LEU A N 1
ATOM 2375 C CA . LEU A 1 300 ? 2.102 11.345 -10.712 1.00 93.06 300 LEU A CA 1
ATOM 2376 C C . LEU A 1 300 ? 2.267 12.827 -11.072 1.00 93.06 300 LEU A C 1
ATOM 2378 O O . LEU A 1 300 ? 3.216 13.181 -11.764 1.00 93.06 300 LEU A O 1
ATOM 2382 N N . LEU A 1 301 ? 1.406 13.702 -10.543 1.00 91.56 301 LEU A N 1
ATOM 2383 C CA . LEU A 1 301 ? 1.489 15.154 -10.754 1.00 91.56 301 LEU A CA 1
ATOM 2384 C C . LEU A 1 301 ? 2.760 15.779 -10.157 1.00 91.56 301 LEU A C 1
ATOM 2386 O O . LEU A 1 301 ? 3.197 16.833 -10.609 1.00 91.56 301 LEU A O 1
ATOM 2390 N N . GLN A 1 302 ? 3.363 15.132 -9.159 1.00 91.62 302 GLN A N 1
ATOM 2391 C CA . GLN A 1 302 ? 4.663 15.509 -8.595 1.00 91.62 302 GLN A CA 1
ATOM 2392 C C . GLN A 1 302 ? 5.852 14.978 -9.416 1.00 91.62 302 GLN A C 1
ATOM 2394 O O . GLN A 1 302 ? 6.998 15.233 -9.058 1.00 91.62 302 GLN A O 1
ATOM 2399 N N . GLY A 1 303 ? 5.596 14.254 -10.510 1.00 92.19 303 GLY A N 1
ATOM 2400 C CA . GLY A 1 303 ? 6.619 13.694 -11.388 1.00 92.19 303 GLY A CA 1
ATOM 2401 C C . GLY A 1 303 ? 7.194 12.357 -10.915 1.00 92.19 303 GLY A C 1
ATOM 2402 O O . GLY A 1 303 ? 8.141 11.861 -11.524 1.00 92.19 303 GLY A O 1
ATOM 2403 N N . GLU A 1 304 ? 6.654 11.714 -9.871 1.00 93.12 304 GLU A N 1
ATOM 2404 C CA . GLU A 1 304 ? 7.188 10.420 -9.406 1.00 93.12 304 GLU A CA 1
ATOM 2405 C C . GLU A 1 304 ? 7.054 9.323 -10.481 1.00 93.12 304 GLU A C 1
ATOM 2407 O O . GLU A 1 304 ? 7.977 8.531 -10.650 1.00 93.12 304 GLU A O 1
ATOM 2412 N N . GLY A 1 305 ? 6.010 9.375 -11.316 1.00 94.31 305 GLY A N 1
ATOM 2413 C CA . GLY A 1 305 ? 5.808 8.452 -12.443 1.00 94.31 305 GLY A CA 1
ATOM 2414 C C . GLY A 1 305 ? 6.632 8.728 -13.703 1.00 94.31 305 GLY A C 1
ATOM 2415 O O . GLY A 1 305 ? 6.549 7.956 -14.650 1.00 94.31 305 GLY A O 1
ATOM 2416 N N . VAL A 1 306 ? 7.406 9.814 -13.754 1.00 95.12 306 VAL A N 1
ATOM 2417 C CA . VAL A 1 306 ? 8.215 10.169 -14.932 1.00 95.12 306 VAL A CA 1
ATOM 2418 C C . VAL A 1 306 ? 9.475 9.306 -15.023 1.00 95.12 306 VAL A C 1
ATOM 2420 O O . VAL A 1 306 ? 10.151 9.094 -14.013 1.00 95.12 306 VAL A O 1
ATOM 2423 N N . TRP A 1 307 ? 9.832 8.866 -16.231 1.00 96.62 307 TRP A N 1
ATOM 2424 C CA . TRP A 1 307 ? 11.112 8.204 -16.500 1.00 96.62 307 TRP A CA 1
ATOM 2425 C C . TRP A 1 307 ? 12.307 9.154 -16.345 1.00 96.62 307 TRP A C 1
ATOM 2427 O O . TRP A 1 307 ? 12.315 10.238 -16.930 1.00 96.62 307 TRP A O 1
ATOM 2437 N N . ALA A 1 308 ? 13.335 8.734 -15.601 1.00 95.06 308 ALA A N 1
ATOM 2438 C CA . ALA A 1 308 ? 14.552 9.521 -15.386 1.00 95.06 308 ALA A CA 1
ATOM 2439 C C . ALA A 1 308 ? 15.798 8.643 -15.169 1.00 95.06 308 ALA A C 1
ATOM 2441 O O . ALA A 1 308 ? 15.691 7.520 -14.677 1.00 95.06 308 ALA A O 1
ATOM 2442 N N . PHE A 1 309 ? 16.994 9.170 -15.465 1.00 93.31 309 PHE A N 1
ATOM 2443 C CA . PHE A 1 309 ? 18.271 8.513 -15.125 1.00 93.31 309 PHE A CA 1
ATOM 2444 C C . PHE A 1 309 ? 18.531 8.472 -13.616 1.00 93.31 309 PHE A C 1
ATOM 2446 O O . PHE A 1 309 ? 19.160 7.548 -13.103 1.00 93.31 309 PHE A O 1
ATOM 2453 N N . ARG A 1 310 ? 18.059 9.497 -12.899 1.00 92.06 310 ARG A N 1
ATOM 2454 C CA . ARG A 1 310 ? 18.193 9.636 -11.449 1.00 92.06 310 ARG A CA 1
ATOM 2455 C C . ARG A 1 310 ? 16.805 9.675 -10.837 1.00 92.06 310 ARG A C 1
ATOM 2457 O O . ARG A 1 310 ? 16.034 10.590 -11.109 1.00 92.06 310 ARG A O 1
ATOM 2464 N N . LYS A 1 311 ? 16.488 8.679 -10.015 1.00 92.50 311 LYS A N 1
ATOM 2465 C CA . LYS A 1 311 ? 15.164 8.527 -9.417 1.00 92.50 311 LYS A CA 1
ATOM 2466 C C . LYS A 1 311 ? 15.277 8.031 -7.980 1.00 92.50 311 LYS A C 1
ATOM 2468 O O . LYS A 1 311 ? 16.044 7.114 -7.703 1.00 92.50 311 LYS A O 1
ATOM 2473 N N . GLU A 1 312 ? 14.497 8.629 -7.086 1.00 93.19 312 GLU A N 1
ATOM 2474 C CA . GLU A 1 312 ? 14.241 8.078 -5.754 1.00 93.19 312 GLU A CA 1
ATOM 2475 C C . GLU A 1 312 ? 13.231 6.933 -5.897 1.00 93.19 312 GLU A C 1
ATOM 2477 O O . GLU A 1 312 ? 12.069 7.163 -6.245 1.00 93.19 312 GLU A O 1
ATOM 2482 N N . ILE A 1 313 ? 13.705 5.698 -5.713 1.00 87.69 313 ILE A N 1
ATOM 2483 C CA . ILE A 1 313 ? 12.923 4.476 -5.952 1.00 87.69 313 ILE A CA 1
ATOM 2484 C C . ILE A 1 313 ? 12.572 3.693 -4.682 1.00 87.69 313 ILE A C 1
ATOM 2486 O O . ILE A 1 313 ? 11.675 2.864 -4.763 1.00 87.69 313 ILE A O 1
ATOM 2490 N N . LEU A 1 314 ? 13.257 3.949 -3.557 1.00 85.94 314 LEU A N 1
ATOM 2491 C CA . LEU A 1 314 ? 13.082 3.337 -2.230 1.00 85.94 314 LEU A CA 1
ATOM 2492 C C . LEU A 1 314 ? 13.543 4.301 -1.131 1.00 85.94 314 LEU A C 1
ATOM 2494 O O . LEU A 1 314 ? 14.510 5.049 -1.413 1.00 85.94 314 LEU A O 1
#

Radius of gyration: 23.3 Å; chains: 1; bounding box: 55×38×74 Å